Protein AF-A0A4Q5R1Z7-F1 (afdb_monomer_lite)

Secondary structure (DSSP, 8-state):
---EEEE--TT---TTTTHHHHHH-HHHHHHHHHHHHHHTS-HHHHHHH--HHHHHSHHHHHHHHHHHHHHHHHTSTT---SEEEESTTHHHHHHHHTTSS-HHHHHHHHTSPPP-EEEEEE-GGGGS--S-SEEEEE-TTT--EEEEETT-HHHHHHHHHHHHHHHHHHHHHHHHTT-EEEEEETTS-HHHHHHHHHHHHT-

Radius of gyration: 26.29 Å; chains: 1; bounding box: 63×32×74 Å

pLDDT: mean 92.2, std 6.27, range [47.16, 98.38]

Foldseek 3Di:
DADEAEAEAFPPADEQQCVCLCVPDPVLVVLQVVLCVLLVHNLVCCRGPNDPVSCPPQLNRQLSSLSSLLSVQVPPPPDDHPYYYYDDSRNLSRCCSNPVDPPSVSSNVSNDDDADEAEAEDEPCQLFQDQPAWDWDADPPPRDIDIDGSNDPVSGVVSNVVSVVVVVVVQVVQVVVVHGYHYDYPPDDVVVSVVVVVVVVVD

Sequence (203 aa):
MKHAFIFPGQGSQFPGMGKEHYENSAFAKKLFEQANEVLGFRISEVMFNGTEEDLKQTNVTQPAVFLHSVVAYKTIEGAKPDMTAGHSLGEFSALVANGALRFEDALKVAGKKHDIVGIKVYDKMEMRLPDIGLVQVQDAETGETAFVDTSDNVVRQQYQSAFFQHTEYCKTVFLKSGSDLLHIATDEDYVKVLKKFFIGRNK

Structure (mmCIF, N/CA/C/O backbone):
data_AF-A0A4Q5R1Z7-F1
#
_entry.id   AF-A0A4Q5R1Z7-F1
#
loop_
_atom_site.group_PDB
_atom_site.id
_atom_site.type_symbol
_atom_site.label_atom_id
_atom_site.label_alt_id
_atom_site.label_comp_id
_atom_site.label_asym_id
_atom_site.label_entity_id
_atom_site.label_seq_id
_atom_site.pdbx_PDB_ins_code
_atom_site.Cartn_x
_atom_site.Cartn_y
_atom_site.Cartn_z
_atom_site.occupancy
_atom_site.B_iso_or_equiv
_atom_site.auth_seq_id
_atom_site.auth_comp_id
_atom_site.auth_asym_id
_atom_site.auth_atom_id
_atom_site.pdbx_PDB_model_num
ATOM 1 N N . MET A 1 1 ? -33.849 1.836 11.923 1.00 79.19 1 MET A N 1
ATOM 2 C CA . MET A 1 1 ? -33.186 2.912 11.152 1.00 79.19 1 MET A CA 1
ATOM 3 C C . MET A 1 1 ? -32.027 2.282 10.398 1.00 79.19 1 MET A C 1
ATOM 5 O O . MET A 1 1 ? -31.494 1.314 10.924 1.00 79.19 1 MET A O 1
ATOM 9 N N . LYS A 1 2 ? -31.695 2.753 9.189 1.00 88.56 2 LYS A N 1
ATOM 10 C CA . LYS A 1 2 ? -30.503 2.276 8.471 1.00 88.56 2 LYS A CA 1
ATOM 11 C C . LYS A 1 2 ? -29.308 3.172 8.790 1.00 88.56 2 LYS A C 1
ATOM 13 O O . LYS A 1 2 ? -29.480 4.389 8.821 1.00 88.56 2 LYS A O 1
ATOM 18 N N . HIS A 1 3 ? -28.134 2.590 9.008 1.00 92.50 3 HIS A N 1
ATOM 19 C CA . HIS A 1 3 ? -26.913 3.299 9.394 1.00 92.50 3 HIS A CA 1
ATOM 20 C C . HIS A 1 3 ? -25.826 3.152 8.324 1.00 92.50 3 HIS A C 1
ATOM 22 O O . HIS A 1 3 ? -25.467 2.041 7.931 1.00 92.50 3 HIS A O 1
ATOM 28 N N . ALA A 1 4 ? -25.283 4.287 7.879 1.00 95.56 4 ALA A N 1
ATOM 29 C CA . ALA A 1 4 ? -24.138 4.345 6.978 1.00 95.56 4 ALA A CA 1
ATOM 30 C C . ALA A 1 4 ? -22.902 4.851 7.733 1.00 95.56 4 ALA A C 1
ATOM 32 O O . ALA A 1 4 ? -22.980 5.858 8.436 1.00 95.56 4 ALA A O 1
ATOM 33 N N . PHE A 1 5 ? -21.770 4.166 7.569 1.00 96.94 5 PHE A N 1
ATOM 34 C CA . PHE A 1 5 ? -20.492 4.540 8.178 1.00 96.94 5 PHE A CA 1
ATOM 35 C C . PHE A 1 5 ? -19.509 4.973 7.094 1.00 96.94 5 PHE A C 1
ATOM 37 O O . PHE A 1 5 ? -19.296 4.250 6.117 1.00 96.94 5 PHE A O 1
ATOM 44 N N . ILE A 1 6 ? -18.922 6.156 7.264 1.00 96.94 6 ILE A N 1
ATOM 45 C CA . ILE A 1 6 ? -17.984 6.745 6.307 1.00 96.94 6 ILE A CA 1
ATOM 46 C C . ILE A 1 6 ? -16.633 6.907 6.990 1.00 96.94 6 ILE A C 1
ATOM 48 O O . ILE A 1 6 ? -16.547 7.490 8.070 1.00 96.94 6 ILE A O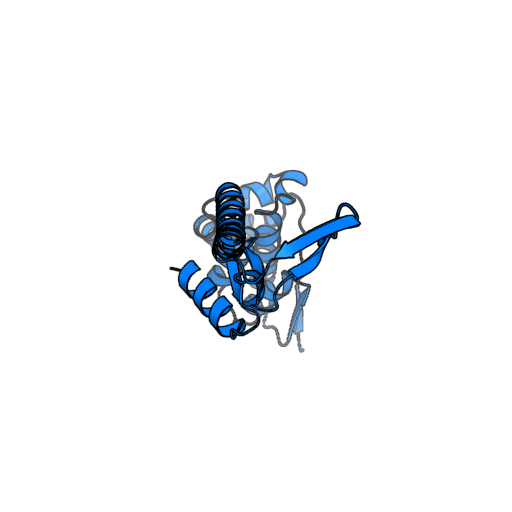 1
ATOM 52 N N . PHE A 1 7 ? -15.588 6.390 6.354 1.00 97.75 7 PHE A N 1
ATOM 53 C CA . PHE A 1 7 ? -14.244 6.354 6.913 1.00 97.75 7 PHE A CA 1
ATOM 54 C C . PHE A 1 7 ? -13.308 7.335 6.194 1.00 97.75 7 PHE A C 1
ATOM 56 O O . PHE A 1 7 ? -13.275 7.357 4.955 1.00 97.75 7 PHE A O 1
ATOM 63 N N . PRO A 1 8 ? -12.536 8.142 6.943 1.00 96.06 8 PRO A N 1
ATOM 64 C CA . PRO A 1 8 ? -11.605 9.094 6.357 1.00 96.06 8 PRO A CA 1
ATOM 65 C C . PRO A 1 8 ? -10.380 8.398 5.750 1.00 96.06 8 PRO A C 1
ATOM 67 O O . PRO A 1 8 ? -10.040 7.267 6.100 1.00 96.06 8 PRO A O 1
ATOM 70 N N . GLY A 1 9 ? -9.715 9.104 4.836 1.00 92.25 9 GLY A N 1
ATOM 71 C CA . GLY A 1 9 ? -8.437 8.692 4.260 1.00 92.25 9 GLY A CA 1
ATOM 72 C C . GLY A 1 9 ? -7.235 9.334 4.956 1.00 92.25 9 GLY A C 1
ATOM 73 O O . GLY A 1 9 ? -7.345 9.933 6.025 1.00 92.25 9 GLY A O 1
ATOM 74 N N . GLN A 1 10 ? -6.070 9.229 4.314 1.00 89.25 10 GLN A N 1
ATOM 75 C CA . GLN A 1 10 ? -4.850 9.916 4.744 1.00 89.25 10 GLN A CA 1
ATOM 76 C C . GLN A 1 10 ? -5.069 11.438 4.858 1.00 89.25 10 GLN A C 1
ATOM 78 O O . GLN A 1 10 ? -5.768 12.030 4.039 1.00 89.25 10 GLN A O 1
ATOM 83 N N . GLY A 1 11 ? -4.446 12.067 5.859 1.00 89.56 11 GLY A N 1
ATOM 84 C CA . GLY A 1 11 ? -4.616 13.487 6.187 1.00 89.56 11 GLY A CA 1
ATOM 85 C C . GLY A 1 11 ? -5.469 13.729 7.435 1.00 89.56 11 GLY A C 1
ATOM 86 O O . GLY A 1 11 ? -5.529 14.854 7.916 1.00 89.56 11 GLY A O 1
ATOM 87 N N . SER A 1 12 ? -6.104 12.687 7.978 1.00 91.50 12 SER A N 1
ATOM 88 C CA . SER A 1 12 ? -6.918 12.757 9.201 1.00 91.50 12 SER A CA 1
ATOM 89 C C . SER A 1 12 ? -6.190 12.289 10.469 1.00 91.50 12 SER A C 1
ATOM 91 O O . SER A 1 12 ? -6.827 12.091 11.500 1.00 91.50 12 SER A O 1
ATOM 93 N N . GLN A 1 13 ? -4.875 12.075 10.404 1.00 94.12 13 GLN A N 1
ATOM 94 C CA . GLN A 1 13 ? -4.041 11.770 11.566 1.00 94.12 13 GLN A CA 1
ATOM 95 C C . GLN A 1 13 ? -3.813 13.012 12.436 1.00 94.12 13 GLN A C 1
ATOM 97 O O . GLN A 1 13 ? -3.661 14.116 11.917 1.00 94.12 13 GLN A O 1
ATOM 102 N N . PHE A 1 14 ? -3.745 12.821 13.752 1.00 95.56 14 PHE A N 1
ATOM 103 C CA . PHE A 1 14 ? -3.465 13.884 14.717 1.00 95.56 14 PHE A CA 1
ATOM 104 C C . PHE A 1 14 ? -2.750 13.316 15.957 1.00 95.56 14 PHE A C 1
ATOM 106 O O . PHE A 1 14 ? -2.997 12.160 16.315 1.00 95.56 14 PHE A O 1
ATOM 113 N N . PRO A 1 15 ? -1.872 14.088 16.627 1.00 96.94 15 PRO A N 1
ATOM 114 C CA . PRO A 1 15 ? -1.216 13.650 17.860 1.00 96.94 15 PRO A CA 1
ATOM 115 C C . PRO A 1 15 ? -2.219 13.270 18.955 1.00 96.94 15 PRO A C 1
ATOM 117 O O . PRO A 1 15 ? -3.201 13.975 19.180 1.00 96.94 15 PRO A O 1
ATOM 120 N N . GLY A 1 16 ? -1.972 12.158 19.647 1.00 96.50 16 GLY A N 1
ATOM 121 C CA . GLY A 1 16 ? -2.856 11.640 20.697 1.00 96.50 16 GLY A CA 1
ATOM 122 C C . GLY A 1 16 ? -4.019 10.781 20.187 1.00 96.50 16 GLY A C 1
ATOM 123 O O . GLY A 1 16 ? -4.816 10.297 20.995 1.00 96.50 16 GLY A O 1
ATOM 124 N N . MET A 1 17 ? -4.131 10.558 18.871 1.00 97.06 17 MET A N 1
ATOM 125 C CA . MET A 1 17 ? -5.208 9.755 18.287 1.00 97.06 17 MET A CA 1
ATOM 126 C C . MET A 1 17 ? -5.257 8.339 18.877 1.00 97.06 17 MET A C 1
ATOM 128 O O . MET A 1 17 ? -4.246 7.653 19.009 1.00 97.06 17 MET A O 1
ATOM 132 N N . GLY A 1 18 ? -6.455 7.874 19.234 1.00 95.75 18 GLY A N 1
ATOM 133 C CA . GLY A 1 18 ? -6.666 6.523 19.757 1.00 95.75 18 GLY A CA 1
ATOM 134 C C . GLY A 1 18 ? -6.279 6.287 21.218 1.00 95.75 18 GLY A C 1
ATOM 135 O O . GLY A 1 18 ? -6.617 5.224 21.740 1.00 95.75 18 GLY A O 1
ATOM 136 N N . LYS A 1 19 ? -5.639 7.251 21.894 1.00 96.81 19 LYS A N 1
ATOM 137 C CA . LYS A 1 19 ? -5.211 7.106 23.295 1.00 96.81 19 LYS A CA 1
ATOM 138 C C . LYS A 1 19 ? -6.391 6.859 24.233 1.00 96.81 19 LYS A C 1
ATOM 140 O O . LYS A 1 19 ? -6.390 5.892 24.987 1.00 96.81 19 LYS A O 1
ATOM 145 N N . GLU A 1 20 ? -7.436 7.672 24.114 1.00 95.75 20 GLU A N 1
ATOM 146 C CA . GLU A 1 20 ? -8.644 7.537 24.933 1.00 95.75 20 GLU A CA 1
ATOM 147 C C . GLU A 1 20 ? -9.333 6.179 24.718 1.00 95.75 20 GLU A C 1
ATOM 149 O O . GLU A 1 20 ? -9.733 5.517 25.675 1.00 95.75 20 GLU A O 1
ATOM 154 N N . HIS A 1 21 ? -9.407 5.708 23.467 1.00 95.94 21 HIS A N 1
ATOM 155 C CA . HIS A 1 21 ? -9.937 4.376 23.169 1.00 95.94 21 HIS A CA 1
ATOM 156 C C . HIS A 1 21 ? -9.102 3.274 23.830 1.00 95.94 21 HIS A C 1
ATOM 158 O O . HIS A 1 21 ? -9.666 2.346 24.409 1.00 95.94 21 HIS A O 1
ATOM 164 N N . TYR A 1 22 ? -7.772 3.372 23.755 1.00 96.81 22 TYR A N 1
ATOM 165 C CA . TYR A 1 22 ? -6.850 2.403 24.348 1.00 96.81 22 TYR A CA 1
ATOM 166 C C . TYR A 1 22 ? -6.985 2.322 25.874 1.00 96.81 22 TYR A C 1
ATOM 168 O O . TYR A 1 22 ? -6.971 1.226 26.436 1.00 96.81 22 TYR A O 1
ATOM 176 N N . GLU A 1 23 ? -7.126 3.467 26.542 1.00 95.94 23 GLU A N 1
ATOM 177 C CA . GLU A 1 23 ? -7.219 3.556 28.003 1.00 95.94 23 GLU A CA 1
ATOM 178 C C . GLU A 1 23 ? -8.583 3.081 28.526 1.00 95.94 23 GLU A C 1
ATOM 180 O O . GLU A 1 23 ? -8.643 2.396 29.548 1.00 95.94 23 GLU A O 1
ATOM 185 N N . ASN A 1 24 ? -9.667 3.370 27.799 1.00 94.81 24 ASN A N 1
ATOM 186 C CA . ASN A 1 24 ? -11.034 3.147 28.278 1.00 94.81 24 ASN A CA 1
ATOM 187 C C . ASN A 1 24 ? -11.684 1.841 27.792 1.00 94.81 24 ASN A C 1
ATOM 189 O O . ASN A 1 24 ? -12.752 1.471 28.279 1.00 94.81 24 ASN A O 1
ATOM 193 N N . SER A 1 25 ? -11.079 1.118 26.843 1.00 95.56 25 SER A N 1
ATOM 194 C CA . SER A 1 25 ? -11.649 -0.118 26.297 1.00 95.56 25 SER A CA 1
ATOM 195 C C . SER A 1 25 ? -10.623 -1.244 26.218 1.00 95.56 25 SER A C 1
ATOM 197 O O . SER A 1 25 ? -9.691 -1.217 25.415 1.00 95.56 25 SER A O 1
ATOM 199 N N . ALA A 1 26 ? -10.852 -2.313 26.989 1.00 95.88 26 ALA A N 1
ATOM 200 C CA . ALA A 1 26 ? -10.041 -3.533 26.923 1.00 95.88 26 ALA A CA 1
ATOM 201 C C . ALA A 1 26 ? -10.038 -4.156 25.514 1.00 95.88 26 ALA A C 1
ATOM 203 O O . ALA A 1 26 ? -9.042 -4.736 25.079 1.00 95.88 26 ALA A O 1
ATOM 204 N N . PHE A 1 27 ? -11.146 -4.006 24.783 1.00 95.12 27 PHE A N 1
ATOM 205 C CA . PHE A 1 27 ? -11.254 -4.449 23.399 1.00 95.12 27 PHE A CA 1
ATOM 206 C C . PHE A 1 27 ? -10.379 -3.608 22.459 1.00 95.12 27 PHE A C 1
ATOM 208 O O . PHE A 1 27 ? -9.619 -4.169 21.668 1.00 95.12 27 PHE A O 1
ATOM 215 N N . ALA A 1 28 ? -10.432 -2.277 22.572 1.00 96.94 28 ALA A N 1
ATOM 216 C CA . ALA A 1 28 ? -9.572 -1.392 21.790 1.00 96.94 28 ALA A CA 1
ATOM 217 C C . ALA A 1 28 ? -8.092 -1.644 22.095 1.00 96.94 28 ALA A C 1
ATOM 219 O O . ALA A 1 28 ? -7.295 -1.800 21.171 1.00 96.94 28 ALA A O 1
ATOM 220 N N . LYS A 1 29 ? -7.736 -1.784 23.378 1.00 97.75 29 LYS A N 1
ATOM 221 C CA . LYS A 1 29 ? -6.384 -2.136 23.822 1.00 97.75 29 LYS A CA 1
ATOM 222 C C . LYS A 1 29 ? -5.85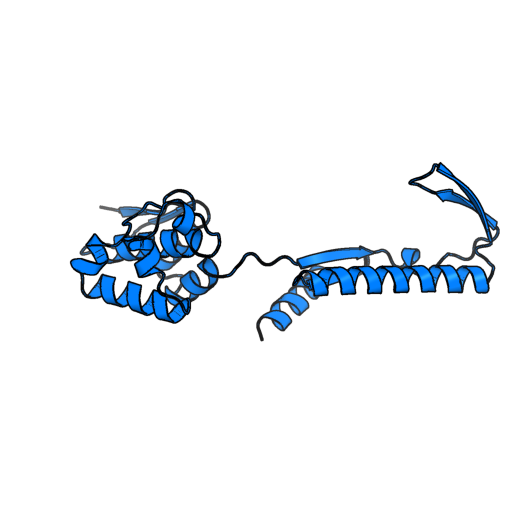9 -3.388 23.120 1.00 97.75 29 LYS A C 1
ATOM 224 O O . LYS A 1 29 ? -4.745 -3.378 22.607 1.00 97.75 29 LYS A O 1
ATOM 229 N N . LYS A 1 30 ? -6.679 -4.440 23.021 1.00 97.69 30 LYS A N 1
ATOM 230 C CA . LYS A 1 30 ? -6.313 -5.669 22.304 1.00 97.69 30 LYS A CA 1
ATOM 231 C C . LYS A 1 30 ? -6.027 -5.421 20.818 1.00 97.69 30 LYS A C 1
ATOM 233 O O . LYS A 1 30 ? -5.062 -5.974 20.304 1.00 97.69 30 LYS A O 1
ATOM 238 N N . LEU A 1 31 ? -6.828 -4.598 20.138 1.00 97.50 31 LEU A N 1
ATOM 239 C CA . LEU A 1 31 ? -6.598 -4.261 18.726 1.00 97.50 31 LEU A CA 1
ATOM 240 C C . LEU A 1 31 ? -5.308 -3.463 18.516 1.00 97.50 31 LEU A C 1
ATOM 242 O O . LEU A 1 31 ? -4.598 -3.713 17.546 1.00 97.50 31 LEU A O 1
ATOM 246 N N . PHE A 1 32 ? -4.988 -2.534 19.417 1.00 98.38 32 PHE A N 1
ATOM 247 C CA . PHE A 1 32 ? -3.728 -1.792 19.364 1.00 98.38 32 PHE A CA 1
ATOM 248 C C . PHE A 1 32 ? -2.513 -2.694 19.590 1.00 98.38 32 PHE A C 1
ATOM 250 O O . PHE A 1 32 ? -1.546 -2.591 18.841 1.00 98.38 32 PHE A O 1
ATOM 257 N N . GLU A 1 33 ? -2.556 -3.609 20.563 1.00 98.19 33 GLU A N 1
ATOM 258 C CA . GLU A 1 33 ? -1.439 -4.544 20.766 1.00 98.19 33 GLU A CA 1
ATOM 259 C C . GLU A 1 33 ? -1.294 -5.527 19.599 1.00 98.19 33 GLU A C 1
ATOM 261 O O . GLU A 1 33 ? -0.187 -5.735 19.111 1.00 98.19 33 GLU A O 1
ATOM 266 N N . GLN A 1 34 ? -2.404 -6.035 19.058 1.00 97.75 34 GLN A N 1
ATOM 267 C CA . GLN A 1 34 ? -2.385 -6.828 17.827 1.00 97.75 34 GLN A CA 1
ATOM 268 C C . GLN A 1 34 ? -1.786 -6.034 16.656 1.00 97.75 34 GLN A C 1
ATOM 270 O O . GLN A 1 34 ? -1.043 -6.582 15.846 1.00 97.75 34 GLN A O 1
ATOM 275 N N . ALA A 1 35 ? -2.075 -4.733 16.561 1.00 97.88 35 ALA A N 1
ATOM 276 C CA . ALA A 1 35 ? -1.489 -3.886 15.534 1.00 97.88 35 ALA A CA 1
ATOM 277 C C . ALA A 1 35 ? 0.023 -3.702 15.715 1.00 97.88 35 ALA A C 1
ATOM 279 O O . ALA A 1 35 ? 0.761 -3.764 14.731 1.00 97.88 35 ALA A O 1
ATOM 280 N N . ASN A 1 36 ? 0.484 -3.533 16.958 1.00 97.69 36 ASN A N 1
ATOM 281 C CA . ASN A 1 36 ? 1.907 -3.463 17.287 1.00 97.69 36 ASN A CA 1
ATOM 282 C C . ASN A 1 36 ? 2.644 -4.743 16.852 1.00 97.69 36 ASN A C 1
ATOM 284 O O . ASN A 1 36 ? 3.715 -4.668 16.251 1.00 97.69 36 ASN A O 1
ATOM 288 N N . GLU A 1 37 ? 2.053 -5.914 17.107 1.00 97.06 37 GLU A N 1
ATOM 289 C CA . GLU A 1 37 ? 2.600 -7.211 16.691 1.00 97.06 37 GLU A CA 1
ATOM 290 C C . GLU A 1 37 ? 2.651 -7.353 15.164 1.00 97.06 37 GLU A C 1
ATOM 292 O O . GLU A 1 37 ? 3.685 -7.719 14.609 1.00 97.06 37 GLU A O 1
ATOM 297 N N . VAL A 1 38 ? 1.556 -7.024 14.470 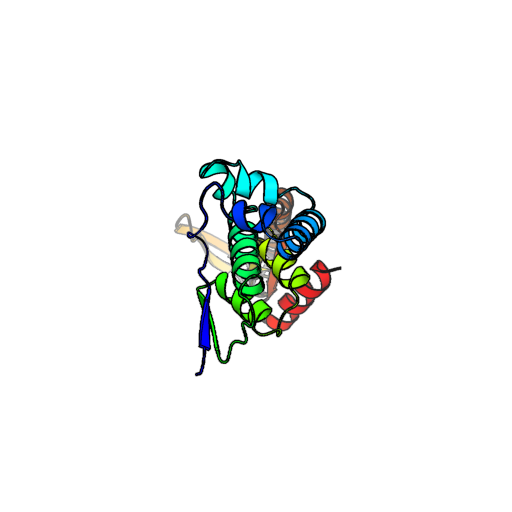1.00 95.44 38 VAL A N 1
ATOM 298 C CA . VAL A 1 38 ? 1.454 -7.150 13.006 1.00 95.44 38 VAL A CA 1
ATOM 299 C C . VAL A 1 38 ? 2.435 -6.233 12.275 1.00 95.44 38 VAL A C 1
ATOM 301 O O . VAL A 1 38 ? 2.992 -6.630 11.251 1.00 95.44 38 VAL A O 1
ATOM 304 N N . LEU A 1 39 ? 2.636 -5.013 12.774 1.00 94.19 39 LEU A N 1
ATOM 305 C CA . LEU A 1 39 ? 3.524 -4.027 12.154 1.00 94.19 39 LEU A CA 1
ATOM 306 C C . LEU A 1 39 ? 4.993 -4.201 12.565 1.00 94.19 39 LEU A C 1
ATOM 308 O O . LEU A 1 39 ? 5.876 -3.664 11.898 1.00 94.19 39 LEU A O 1
ATOM 312 N N . GLY A 1 40 ? 5.269 -4.940 13.643 1.00 94.56 40 GLY A N 1
ATOM 313 C CA . GLY A 1 40 ? 6.622 -5.163 14.158 1.00 94.56 40 GLY A CA 1
ATOM 314 C C . GLY A 1 40 ? 7.229 -3.961 14.890 1.00 94.56 40 GLY A C 1
ATOM 315 O O . GLY A 1 40 ? 8.422 -3.962 15.187 1.00 94.56 40 GLY A O 1
ATOM 316 N N . PHE A 1 41 ? 6.435 -2.931 15.188 1.00 94.94 41 PHE A N 1
ATOM 317 C CA . PHE A 1 41 ? 6.827 -1.784 16.007 1.00 94.94 41 PHE A CA 1
ATOM 318 C C . PHE A 1 41 ? 5.614 -1.227 16.754 1.00 94.94 41 PHE A C 1
ATOM 320 O O . PHE A 1 41 ? 4.468 -1.480 16.382 1.00 94.94 41 PHE A O 1
ATOM 327 N N . ARG A 1 42 ? 5.854 -0.443 17.812 1.00 96.75 42 ARG A N 1
ATOM 328 C CA . ARG A 1 42 ? 4.771 0.125 18.624 1.00 96.75 42 ARG A CA 1
ATOM 329 C C . ARG A 1 42 ? 4.129 1.342 17.953 1.00 96.75 42 ARG A C 1
ATOM 331 O O . ARG A 1 42 ? 4.405 2.479 18.332 1.00 96.75 42 ARG A O 1
ATOM 338 N N . ILE A 1 43 ? 3.252 1.104 16.977 1.00 96.88 43 ILE A N 1
ATOM 339 C CA . ILE A 1 43 ? 2.460 2.162 16.331 1.00 96.88 43 ILE A CA 1
ATOM 340 C C . ILE A 1 43 ? 1.642 2.953 17.360 1.00 96.88 43 ILE A C 1
ATOM 342 O O . ILE A 1 43 ? 1.498 4.165 17.223 1.00 96.88 43 ILE A O 1
ATOM 346 N N . SER A 1 44 ? 1.183 2.297 18.432 1.00 97.38 44 SER A N 1
ATOM 347 C CA . SER A 1 44 ? 0.436 2.944 19.513 1.00 97.38 44 SER A CA 1
ATOM 348 C C . SER A 1 44 ? 1.235 4.050 20.210 1.00 97.38 44 SER A C 1
ATOM 350 O O . SER A 1 44 ? 0.682 5.107 20.481 1.00 97.38 44 SER A O 1
ATOM 352 N N . GLU A 1 45 ? 2.541 3.865 20.448 1.00 97.06 45 GLU A N 1
ATOM 353 C CA . GLU A 1 45 ? 3.372 4.910 21.076 1.00 97.06 45 GLU A CA 1
ATOM 354 C C . GLU A 1 45 ? 3.459 6.157 20.196 1.00 97.06 45 GLU A C 1
ATOM 356 O O . GLU A 1 45 ? 3.330 7.277 20.690 1.00 97.06 45 GLU A O 1
ATOM 361 N N . VAL A 1 46 ? 3.621 5.961 18.884 1.00 97.19 46 VAL A N 1
ATOM 362 C CA . VAL A 1 46 ? 3.686 7.061 17.914 1.00 97.19 46 VAL A CA 1
ATOM 363 C C . VAL A 1 46 ? 2.340 7.779 17.822 1.00 97.19 46 VAL A C 1
ATOM 365 O O . VAL A 1 46 ? 2.294 9.003 17.814 1.00 97.19 46 VAL A O 1
ATOM 368 N N . MET A 1 47 ? 1.232 7.036 17.819 1.00 97.88 47 MET A N 1
ATOM 369 C CA . MET A 1 47 ? -0.114 7.614 17.813 1.00 97.88 47 MET A CA 1
ATOM 370 C C . MET A 1 47 ? -0.415 8.427 19.076 1.00 97.88 47 MET A C 1
ATOM 372 O O . MET A 1 47 ? -1.033 9.486 18.984 1.00 97.88 47 MET A O 1
ATOM 376 N N . PHE A 1 48 ? 0.014 7.956 20.249 1.00 97.75 48 PHE A N 1
ATOM 377 C CA . PHE A 1 48 ? -0.350 8.571 21.528 1.00 97.75 48 PHE A CA 1
ATOM 378 C C . PHE A 1 48 ? 0.558 9.736 21.913 1.00 97.75 48 PHE A C 1
ATOM 380 O O . PHE A 1 48 ? 0.075 10.717 22.475 1.00 97.75 48 PHE A O 1
ATOM 387 N N . ASN A 1 49 ? 1.856 9.609 21.638 1.00 96.88 49 ASN A N 1
ATOM 388 C CA . ASN A 1 49 ? 2.888 10.501 22.165 1.00 96.88 49 ASN A CA 1
ATOM 389 C C . ASN A 1 49 ? 3.752 11.143 21.065 1.00 96.88 49 ASN A C 1
ATOM 391 O O . ASN A 1 49 ? 4.566 12.011 21.373 1.00 96.88 49 ASN A O 1
ATOM 395 N N . GLY A 1 50 ? 3.611 10.709 19.809 1.00 94.75 50 GLY A N 1
ATOM 396 C CA . GLY A 1 50 ? 4.379 11.232 18.683 1.00 94.75 50 GLY A CA 1
ATOM 397 C C . GLY A 1 50 ? 3.955 12.638 18.267 1.00 94.75 50 GLY A C 1
ATOM 398 O O . GLY A 1 50 ? 2.850 13.107 18.548 1.00 94.75 50 GLY A O 1
ATOM 399 N N . THR A 1 51 ? 4.859 13.314 17.569 1.00 96.19 51 THR A N 1
ATOM 400 C CA . THR A 1 51 ? 4.613 14.625 16.968 1.00 96.19 51 THR A CA 1
ATOM 401 C C . THR A 1 51 ? 3.811 14.501 15.669 1.00 96.19 51 THR A C 1
ATOM 403 O O . THR A 1 51 ? 3.655 13.416 15.105 1.00 96.19 51 THR A O 1
ATOM 406 N N . GLU A 1 52 ? 3.327 15.628 15.137 1.00 94.06 52 GLU A N 1
ATOM 407 C CA . GLU A 1 52 ? 2.737 15.642 13.791 1.00 94.06 52 GLU A CA 1
ATOM 408 C C . GLU A 1 52 ? 3.703 15.121 12.721 1.00 94.06 52 GLU A C 1
ATOM 410 O O . GLU A 1 52 ? 3.261 14.506 11.753 1.00 94.06 52 GLU A O 1
ATOM 415 N N . GLU A 1 53 ? 5.005 15.361 12.883 1.00 93.75 53 GLU A N 1
ATOM 416 C CA . GLU A 1 53 ? 6.016 14.926 11.922 1.00 93.75 53 GLU A CA 1
ATOM 417 C C . GLU A 1 53 ? 6.223 13.410 11.973 1.00 93.75 53 GLU A C 1
ATOM 419 O O . GLU A 1 53 ? 6.273 12.756 10.931 1.00 93.75 53 GLU A O 1
ATOM 424 N N . ASP A 1 54 ? 6.218 12.821 13.172 1.00 94.12 54 ASP A N 1
ATOM 425 C CA . ASP A 1 54 ? 6.262 11.364 13.336 1.00 94.12 54 ASP A CA 1
ATOM 426 C C . ASP A 1 54 ? 5.060 10.693 12.658 1.00 94.12 54 ASP A C 1
ATOM 428 O O . ASP A 1 54 ? 5.199 9.675 11.979 1.00 94.12 54 ASP A O 1
ATOM 432 N N . LEU A 1 55 ? 3.878 11.306 12.772 1.00 93.81 55 LEU A N 1
ATOM 433 C CA . LEU A 1 55 ? 2.648 10.833 12.138 1.00 93.81 55 LEU A CA 1
ATOM 434 C C . LEU A 1 55 ? 2.598 11.058 10.622 1.00 93.81 55 LEU A C 1
ATOM 436 O O . LEU A 1 55 ? 1.785 10.413 9.955 1.00 93.81 55 LEU A O 1
ATOM 440 N N . LYS A 1 56 ? 3.433 11.941 10.060 1.00 91.62 56 LYS A N 1
ATOM 441 C CA . LYS A 1 56 ? 3.577 12.160 8.607 1.00 91.62 56 LYS A CA 1
ATOM 442 C C . LYS A 1 56 ? 4.548 11.182 7.949 1.00 91.62 56 LYS A C 1
ATOM 444 O O . LYS A 1 56 ? 4.581 11.103 6.719 1.00 91.62 56 LYS A O 1
ATOM 449 N N . GLN A 1 57 ? 5.310 10.417 8.732 1.00 87.81 57 GLN A N 1
ATOM 450 C CA . GLN A 1 57 ? 6.150 9.367 8.176 1.00 87.81 57 GLN A CA 1
ATOM 451 C C . GLN A 1 57 ? 5.284 8.351 7.433 1.00 87.81 57 GLN A C 1
ATOM 453 O O . GLN A 1 57 ? 4.289 7.841 7.946 1.00 87.81 57 GLN A O 1
ATOM 458 N N . THR A 1 58 ? 5.679 8.031 6.205 1.00 76.00 58 THR A N 1
ATOM 459 C CA . THR A 1 58 ? 4.867 7.237 5.278 1.00 76.00 58 THR A CA 1
ATOM 460 C C . THR A 1 58 ? 4.470 5.861 5.826 1.00 76.00 58 THR A C 1
ATOM 462 O O . THR A 1 58 ? 3.365 5.392 5.573 1.00 76.00 58 THR A O 1
ATOM 465 N N . ASN A 1 59 ? 5.351 5.226 6.602 1.00 84.62 59 ASN A N 1
ATOM 466 C CA . ASN A 1 59 ? 5.125 3.940 7.271 1.00 84.62 59 ASN A CA 1
ATOM 467 C C . ASN A 1 59 ? 4.241 4.033 8.530 1.00 84.62 59 ASN A C 1
ATOM 469 O O . ASN A 1 59 ? 3.918 2.999 9.106 1.00 84.62 59 ASN A O 1
ATOM 473 N N . VAL A 1 60 ? 3.885 5.240 8.975 1.00 93.19 60 VAL A N 1
ATOM 474 C CA . VAL A 1 60 ? 3.070 5.504 10.171 1.00 93.1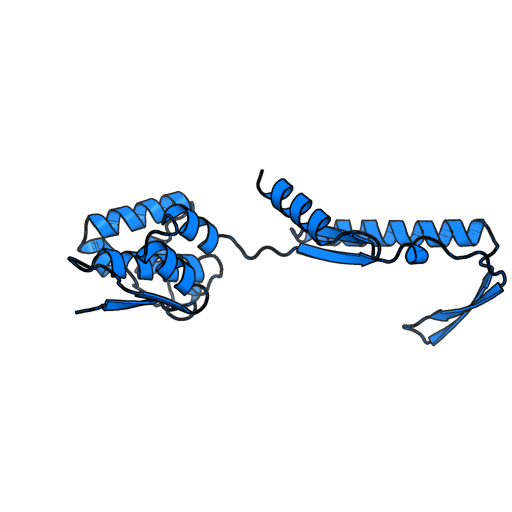9 60 VAL A CA 1
ATOM 475 C C . VAL A 1 60 ? 1.700 6.041 9.779 1.00 93.19 60 VAL A C 1
ATOM 477 O O . VAL A 1 60 ? 0.692 5.563 10.292 1.00 93.19 60 VAL A O 1
ATOM 480 N N . THR A 1 61 ? 1.641 6.993 8.845 1.00 93.19 61 THR A N 1
ATOM 481 C CA . THR A 1 61 ? 0.408 7.722 8.519 1.00 93.19 61 THR A CA 1
ATOM 482 C C . THR A 1 61 ? -0.746 6.792 8.154 1.00 93.19 61 THR A C 1
ATOM 484 O O . THR A 1 61 ? -1.829 6.880 8.730 1.00 93.19 61 THR A O 1
ATOM 487 N N . GLN A 1 62 ? -0.518 5.884 7.204 1.00 93.69 62 GLN A N 1
ATOM 488 C CA . GLN A 1 62 ? -1.556 4.982 6.716 1.00 93.69 62 GLN A CA 1
ATOM 489 C C . GLN A 1 62 ? -2.016 3.970 7.780 1.00 93.69 62 GLN A C 1
ATOM 491 O O . GLN A 1 62 ? -3.220 3.914 8.055 1.00 93.69 62 GLN A O 1
ATOM 496 N N . PRO A 1 63 ? -1.123 3.208 8.447 1.00 95.75 63 PRO A N 1
ATOM 497 C CA . PRO A 1 63 ? -1.573 2.278 9.475 1.00 95.75 63 PRO A CA 1
ATOM 498 C C . PRO A 1 63 ? -2.227 2.989 10.668 1.00 95.75 63 PRO A C 1
ATOM 500 O O . PRO A 1 63 ? -3.197 2.457 11.201 1.00 95.75 63 PRO A O 1
ATOM 503 N N . ALA A 1 64 ? -1.783 4.193 11.053 1.00 97.06 64 ALA A N 1
ATOM 504 C CA . ALA A 1 64 ? -2.382 4.952 12.155 1.00 97.06 64 ALA A CA 1
ATOM 505 C C . ALA A 1 64 ? -3.831 5.376 11.864 1.00 97.06 64 ALA A C 1
ATOM 507 O O . ALA A 1 64 ? -4.724 5.150 12.686 1.00 97.06 64 ALA A O 1
ATOM 508 N N . VAL A 1 65 ? -4.090 5.951 10.681 1.00 96.19 65 VAL A N 1
ATOM 509 C CA . VAL A 1 65 ? -5.443 6.370 10.268 1.00 96.19 65 VAL A CA 1
ATOM 510 C C . VAL A 1 65 ? -6.380 5.170 10.157 1.00 96.19 65 VAL A C 1
ATOM 512 O O . VAL A 1 65 ? -7.508 5.221 10.659 1.00 96.19 65 VAL A O 1
ATOM 515 N N . PHE A 1 66 ? -5.917 4.082 9.536 1.00 97.25 66 PHE A N 1
ATOM 516 C CA . PHE A 1 66 ? -6.684 2.843 9.419 1.00 97.25 66 PHE A CA 1
ATOM 517 C C . PHE A 1 66 ? -7.009 2.250 10.799 1.00 97.25 66 PHE A C 1
ATOM 519 O O . PHE A 1 66 ? -8.174 1.982 11.099 1.00 97.25 66 PHE A O 1
ATOM 526 N N . LEU A 1 67 ? -6.000 2.097 11.663 1.00 97.94 67 LEU A N 1
ATOM 527 C CA . LEU A 1 67 ? -6.154 1.509 12.993 1.00 97.94 67 LEU A CA 1
ATOM 528 C C . LEU A 1 67 ? -7.160 2.290 13.832 1.00 97.94 67 LEU A C 1
ATOM 530 O O . LEU A 1 67 ? -8.098 1.708 14.374 1.00 97.94 67 LEU A O 1
ATOM 534 N N . HIS A 1 68 ? -7.003 3.611 13.888 1.00 97.81 68 HIS A N 1
ATOM 535 C CA . HIS A 1 68 ? -7.908 4.475 14.633 1.00 97.81 68 HIS A CA 1
ATOM 536 C C . HIS A 1 68 ? -9.341 4.399 14.113 1.00 97.81 68 HIS A C 1
ATOM 538 O O . HIS A 1 68 ? -10.267 4.246 14.903 1.00 97.81 68 HIS A O 1
ATOM 544 N N . SER A 1 69 ? -9.523 4.425 12.792 1.00 97.50 69 SER A N 1
ATOM 545 C CA . SER A 1 69 ? -10.837 4.311 12.154 1.00 97.50 69 SER A CA 1
ATOM 546 C C . SER A 1 69 ? -11.549 3.004 12.515 1.00 97.50 69 SER A C 1
ATOM 548 O O . SER A 1 69 ? -12.733 3.008 12.858 1.00 97.50 69 SER A O 1
ATOM 550 N N . VAL A 1 70 ? -10.830 1.877 12.472 1.00 97.62 70 VAL A N 1
ATOM 551 C CA . VAL A 1 70 ? -11.389 0.562 12.814 1.00 97.62 70 VAL A CA 1
ATOM 552 C C . VAL A 1 70 ? -11.679 0.450 14.307 1.00 97.62 70 VAL A C 1
ATOM 554 O O . VAL A 1 70 ? -12.733 -0.073 14.674 1.00 97.62 70 VAL A O 1
ATOM 557 N N . VAL A 1 71 ? -10.777 0.932 15.166 1.00 97.62 71 VAL A N 1
ATOM 558 C CA . VAL A 1 71 ? -10.985 0.933 16.620 1.00 97.62 71 VAL A CA 1
ATOM 559 C C . VAL A 1 71 ? -12.207 1.769 16.973 1.00 97.62 71 VAL A C 1
ATOM 561 O O . VAL A 1 71 ? -13.110 1.242 17.619 1.00 97.62 71 VAL A O 1
ATOM 564 N N . ALA A 1 72 ? -12.277 3.011 16.487 1.00 96.12 72 ALA A N 1
ATOM 565 C CA . ALA A 1 72 ? -13.389 3.916 16.745 1.00 96.12 72 ALA A CA 1
ATOM 566 C C . ALA A 1 72 ? -14.723 3.260 16.371 1.00 96.12 72 ALA A C 1
ATOM 568 O O . ALA A 1 72 ? -15.621 3.180 17.205 1.00 96.12 72 ALA A O 1
ATOM 569 N N . TYR A 1 73 ? -14.819 2.680 15.169 1.00 96.25 73 TYR A N 1
ATOM 570 C CA . TYR A 1 73 ? -16.016 1.962 14.733 1.00 96.25 73 TYR A CA 1
ATOM 571 C C . TYR A 1 73 ? -16.351 0.750 15.611 1.00 96.25 73 TYR A C 1
ATOM 573 O O . TYR A 1 73 ? -17.495 0.598 16.033 1.00 96.25 73 TYR A O 1
ATOM 581 N N . LYS A 1 74 ? -15.376 -0.114 15.919 1.00 94.69 74 LYS A N 1
ATOM 582 C CA . LYS A 1 74 ? -15.638 -1.334 16.699 1.00 94.69 74 LYS A CA 1
ATOM 583 C C . LYS A 1 74 ? -15.937 -1.064 18.176 1.00 94.69 74 LYS A C 1
ATOM 585 O O . LYS A 1 74 ? -16.465 -1.950 18.841 1.00 94.69 74 LYS A O 1
ATOM 590 N N . THR A 1 75 ? -15.613 0.123 18.684 1.00 94.06 75 THR A N 1
ATOM 591 C CA . THR A 1 75 ? -15.996 0.554 20.037 1.00 94.06 75 THR A CA 1
ATOM 592 C C . THR A 1 75 ? -17.398 1.154 20.128 1.00 94.06 75 THR A C 1
ATOM 594 O O . THR A 1 75 ? -17.866 1.395 21.235 1.00 94.06 75 THR A O 1
ATOM 597 N N . ILE A 1 76 ? -18.094 1.370 19.006 1.00 93.25 76 ILE A N 1
ATOM 598 C CA . ILE A 1 76 ? -19.488 1.826 19.027 1.00 93.25 76 ILE A CA 1
ATOM 599 C C . ILE A 1 76 ? -20.384 0.648 19.425 1.00 93.25 76 ILE A C 1
ATOM 601 O O . ILE A 1 76 ? -20.489 -0.350 18.705 1.00 93.25 76 ILE A O 1
ATOM 605 N N . GLU A 1 77 ? -21.055 0.763 20.570 1.00 90.25 77 GLU A N 1
ATOM 606 C CA . GLU A 1 77 ? -21.956 -0.277 21.065 1.00 90.25 77 GLU A CA 1
ATOM 607 C C . GLU A 1 77 ? -23.111 -0.544 20.090 1.00 90.25 77 GLU A C 1
ATOM 609 O O . GLU A 1 77 ? -23.793 0.366 19.621 1.00 90.25 77 GLU A O 1
ATOM 614 N N . GLY A 1 78 ? -23.332 -1.822 19.771 1.00 88.94 78 GLY A N 1
ATOM 615 C CA . GLY A 1 78 ? -24.431 -2.247 18.901 1.00 88.94 78 GLY A CA 1
ATOM 616 C C . GLY A 1 78 ? -24.300 -1.833 17.431 1.00 88.94 78 GLY A C 1
ATOM 617 O O . GLY A 1 78 ? -25.249 -2.046 16.673 1.00 88.94 78 GLY A O 1
ATOM 618 N N . ALA A 1 79 ? -23.157 -1.283 17.006 1.00 91.06 79 ALA A N 1
ATOM 619 C CA . ALA A 1 79 ? -22.948 -0.861 15.626 1.00 91.06 79 ALA A CA 1
ATOM 620 C C . ALA A 1 79 ? -23.145 -2.021 14.639 1.00 91.06 79 ALA A C 1
ATOM 622 O O . ALA A 1 79 ? -22.459 -3.045 14.691 1.00 91.06 79 ALA A O 1
ATOM 623 N N . LYS A 1 80 ? -24.091 -1.837 13.714 1.00 92.00 80 LYS A N 1
ATOM 624 C CA . LYS A 1 80 ? -24.338 -2.718 12.571 1.00 92.00 80 LYS A CA 1
ATOM 625 C C . LYS A 1 80 ? -24.522 -1.851 11.322 1.00 92.00 80 LYS A C 1
ATOM 627 O O . LYS A 1 80 ? -25.514 -1.128 11.252 1.00 92.00 80 LYS A O 1
ATOM 632 N N . PRO A 1 81 ? -23.571 -1.863 10.376 1.00 94.06 81 PRO A N 1
ATOM 633 C CA . PRO A 1 81 ? -23.630 -1.024 9.195 1.00 94.06 81 PRO A CA 1
ATOM 634 C C . PRO A 1 81 ? -24.578 -1.651 8.174 1.00 94.06 81 PRO A C 1
ATOM 636 O O . PRO A 1 81 ? -24.416 -2.810 7.800 1.00 94.06 81 PRO A O 1
ATOM 639 N N . ASP A 1 82 ? -25.534 -0.870 7.677 1.00 96.56 82 ASP A N 1
ATOM 640 C CA . ASP A 1 82 ? -26.269 -1.212 6.456 1.00 96.56 82 ASP A CA 1
ATOM 641 C C . ASP A 1 82 ? -25.444 -0.856 5.215 1.00 96.56 82 ASP A C 1
ATOM 643 O O . ASP A 1 82 ? -25.596 -1.467 4.159 1.00 96.56 82 ASP A O 1
ATOM 647 N N . MET A 1 83 ? -24.585 0.163 5.338 1.00 96.88 83 MET A N 1
ATOM 648 C CA . MET A 1 83 ? -23.716 0.658 4.275 1.00 96.88 83 MET A CA 1
ATOM 649 C C . MET A 1 83 ? -22.383 1.139 4.857 1.00 96.88 83 MET A C 1
ATOM 651 O O . MET A 1 83 ? -22.328 1.714 5.946 1.00 96.88 83 MET A O 1
ATOM 655 N N . THR A 1 84 ? -21.305 0.946 4.102 1.00 97.56 84 THR A N 1
ATOM 656 C CA . THR A 1 84 ? -19.966 1.442 4.439 1.00 97.56 84 THR A CA 1
ATOM 657 C C . THR A 1 84 ? -19.341 2.103 3.222 1.00 97.56 84 THR A C 1
ATOM 659 O O . THR A 1 84 ? -19.436 1.557 2.125 1.00 97.56 84 THR A O 1
ATOM 662 N N . ALA A 1 85 ? -18.662 3.227 3.414 1.00 97.31 85 ALA A N 1
ATOM 663 C CA . ALA A 1 85 ? -17.865 3.877 2.381 1.00 97.31 85 ALA A CA 1
ATOM 664 C C . ALA A 1 85 ? -16.568 4.416 2.984 1.00 97.31 85 ALA A C 1
ATOM 666 O O . ALA A 1 85 ? -16.501 4.703 4.177 1.00 97.31 85 ALA A O 1
ATOM 667 N N . GLY A 1 86 ? -15.537 4.577 2.167 1.00 96.38 86 GLY A N 1
ATOM 668 C CA . GLY A 1 86 ? -14.273 5.132 2.622 1.00 96.38 86 GLY A CA 1
ATOM 669 C C . GLY A 1 86 ? -13.577 5.903 1.518 1.00 96.38 86 GLY A C 1
ATOM 670 O O . GLY A 1 86 ? -13.685 5.550 0.347 1.00 96.38 86 GLY A O 1
ATOM 671 N N . HIS A 1 87 ? -12.891 6.980 1.888 1.00 94.38 87 HIS A N 1
ATOM 672 C CA . HIS A 1 87 ? -12.123 7.775 0.937 1.00 94.38 87 HIS A CA 1
ATOM 673 C C . HIS A 1 87 ? -10.684 7.257 0.856 1.00 94.38 87 HIS A C 1
ATOM 675 O O . HIS A 1 87 ? -9.952 7.330 1.847 1.00 94.38 87 HIS A O 1
ATOM 681 N N . SER A 1 88 ? -10.252 6.783 -0.320 1.00 91.75 88 SER A N 1
ATOM 682 C CA . SER A 1 88 ? -8.897 6.250 -0.537 1.00 91.75 88 SER A CA 1
ATOM 683 C C . SER A 1 88 ? -8.568 5.169 0.511 1.00 91.75 88 SER A C 1
ATOM 685 O O . SER A 1 88 ? -9.297 4.190 0.616 1.00 91.75 88 SER A O 1
ATOM 687 N N . LEU A 1 89 ? -7.549 5.359 1.353 1.00 91.06 89 LEU A N 1
ATOM 688 C CA . LEU A 1 89 ? -7.212 4.466 2.471 1.00 91.06 89 LEU A CA 1
ATOM 689 C C . LEU A 1 89 ? -8.414 4.085 3.363 1.00 91.06 89 LEU A C 1
ATOM 691 O O . LEU A 1 89 ? -8.467 2.968 3.878 1.00 91.06 89 LEU A O 1
ATOM 695 N N . GLY A 1 90 ? -9.394 4.980 3.532 1.00 95.25 90 GLY A N 1
ATOM 696 C CA . GLY A 1 90 ? -10.600 4.708 4.315 1.00 95.25 90 GLY A CA 1
ATOM 697 C C . GLY A 1 90 ? -11.426 3.533 3.780 1.00 95.25 90 GLY A C 1
ATOM 698 O O . GLY A 1 90 ? -12.202 2.939 4.528 1.00 95.25 90 GLY A O 1
ATOM 699 N N . GLU A 1 91 ? -11.261 3.162 2.508 1.00 96.62 91 GLU A N 1
ATOM 700 C CA . GLU A 1 91 ? -11.913 1.998 1.903 1.00 96.62 91 GLU A CA 1
ATOM 701 C C . GLU A 1 91 ? -11.541 0.700 2.636 1.00 96.62 91 GLU A C 1
ATOM 703 O O . GLU A 1 91 ? -12.412 -0.125 2.906 1.00 96.62 91 GLU A O 1
ATOM 708 N N . PHE A 1 92 ? -10.288 0.553 3.080 1.00 96.44 92 PHE A N 1
ATOM 709 C CA . PHE A 1 92 ? -9.873 -0.598 3.888 1.00 96.44 92 PHE A CA 1
ATOM 710 C C . PHE A 1 92 ? -10.622 -0.658 5.222 1.00 96.44 92 PHE A C 1
ATOM 712 O O . PHE A 1 92 ? -11.070 -1.729 5.633 1.00 96.44 92 PHE A O 1
ATOM 719 N N . SER A 1 93 ? -10.810 0.487 5.884 1.00 97.56 93 SER A N 1
ATOM 720 C CA . SER A 1 93 ? -11.594 0.574 7.121 1.00 97.56 93 SER A CA 1
ATOM 721 C C . SER A 1 93 ? -13.056 0.184 6.880 1.00 97.56 93 SER A C 1
ATOM 723 O O . SER A 1 93 ? -13.616 -0.575 7.669 1.00 97.56 93 SER A O 1
ATOM 725 N N . ALA A 1 94 ? -13.653 0.619 5.763 1.00 97.69 94 ALA A N 1
ATOM 726 C CA . ALA A 1 94 ? -15.001 0.220 5.352 1.00 97.69 94 ALA A CA 1
ATOM 727 C C . ALA A 1 94 ? -15.122 -1.295 5.110 1.00 97.69 94 ALA A C 1
ATOM 729 O O . ALA A 1 94 ? -16.058 -1.921 5.611 1.00 97.69 94 ALA A O 1
ATOM 730 N N . LEU A 1 95 ? -14.158 -1.898 4.407 1.00 97.69 95 LEU A N 1
ATOM 731 C CA . LEU A 1 95 ? -14.114 -3.344 4.149 1.00 97.69 95 LEU A CA 1
ATOM 732 C C . LEU A 1 95 ? -13.936 -4.166 5.433 1.00 97.69 95 LEU A C 1
ATOM 734 O O . LEU A 1 95 ? -14.484 -5.258 5.563 1.00 97.69 95 LEU A O 1
ATOM 738 N N . VAL A 1 96 ? -13.196 -3.651 6.414 1.00 97.38 96 VAL A N 1
ATOM 739 C CA . VAL A 1 96 ? -13.089 -4.295 7.732 1.00 97.38 96 VAL A CA 1
ATOM 740 C C . VAL A 1 96 ? -14.366 -4.105 8.549 1.00 97.38 96 VAL A C 1
ATOM 742 O O . VAL A 1 96 ? -14.783 -5.013 9.272 1.00 97.38 96 VAL A O 1
ATOM 745 N N . ALA A 1 97 ? -15.010 -2.943 8.438 1.00 96.94 97 ALA A N 1
ATOM 746 C CA . ALA A 1 97 ? -16.242 -2.637 9.152 1.00 96.94 97 ALA A CA 1
ATOM 747 C C . ALA A 1 97 ? -17.418 -3.515 8.701 1.00 96.94 97 ALA A C 1
ATOM 749 O O . ALA A 1 97 ? -18.193 -3.962 9.550 1.00 96.94 97 ALA A O 1
ATOM 750 N N . ASN A 1 98 ? -17.517 -3.802 7.398 1.00 95.62 98 ASN A N 1
ATOM 751 C CA . ASN A 1 98 ? -18.536 -4.688 6.826 1.00 95.62 98 ASN A CA 1
ATOM 752 C C . ASN A 1 98 ? -18.149 -6.183 6.830 1.00 95.62 98 ASN A C 1
ATOM 754 O O . ASN A 1 98 ? -18.968 -7.025 6.471 1.00 95.62 98 ASN A O 1
ATOM 758 N N . GLY A 1 99 ? -16.929 -6.520 7.261 1.00 95.00 99 GLY A N 1
ATOM 759 C CA . GLY A 1 99 ? -16.457 -7.899 7.404 1.00 95.00 99 GLY A CA 1
ATOM 760 C C . GLY A 1 99 ? -15.947 -8.563 6.121 1.00 95.00 99 GLY A C 1
ATOM 761 O O . GLY A 1 99 ? -15.582 -9.736 6.174 1.00 95.00 99 GLY A O 1
ATOM 762 N N . ALA A 1 100 ? -15.876 -7.850 4.993 1.00 96.38 100 ALA A N 1
ATOM 763 C CA . ALA A 1 100 ? -15.308 -8.366 3.746 1.00 96.38 100 ALA A CA 1
ATOM 764 C C . ALA A 1 100 ? -13.788 -8.589 3.828 1.00 96.38 100 ALA A C 1
ATOM 766 O O . ALA A 1 100 ? -13.255 -9.452 3.131 1.00 96.38 100 ALA A O 1
ATOM 767 N N . LEU A 1 101 ? -13.090 -7.832 4.681 1.00 95.81 101 LEU A N 1
ATOM 768 C CA . LEU A 1 101 ? -11.650 -7.957 4.896 1.00 95.81 101 LEU A CA 1
ATOM 769 C C . LEU A 1 101 ? -11.330 -8.151 6.381 1.00 95.81 101 LEU A C 1
ATOM 771 O O . LEU A 1 101 ? -11.921 -7.520 7.258 1.00 95.81 101 LEU A O 1
ATOM 775 N N . ARG A 1 102 ? -10.367 -9.028 6.686 1.00 97.00 102 ARG A N 1
ATOM 776 C CA . ARG A 1 102 ? -9.892 -9.216 8.063 1.00 97.00 102 ARG A CA 1
ATOM 777 C C . ARG A 1 102 ? -9.016 -8.035 8.471 1.00 97.00 102 ARG A C 1
ATOM 779 O O . ARG A 1 102 ? -8.213 -7.550 7.678 1.00 97.00 102 ARG A O 1
ATOM 786 N N . PHE A 1 103 ? -9.128 -7.626 9.734 1.00 97.19 103 PHE A N 1
ATOM 787 C CA . PHE A 1 103 ? -8.356 -6.514 10.298 1.00 97.19 103 PHE A CA 1
ATOM 788 C C . PHE A 1 103 ? -6.843 -6.658 10.073 1.00 97.19 103 PHE A C 1
ATOM 790 O O . PHE A 1 103 ? -6.215 -5.720 9.599 1.00 97.19 103 PHE A O 1
ATOM 797 N N . GLU A 1 104 ? -6.273 -7.834 10.349 1.00 96.19 104 GLU A N 1
ATOM 798 C CA . GLU A 1 104 ? -4.831 -8.071 10.190 1.00 96.19 104 GLU A CA 1
ATOM 799 C C . GLU A 1 104 ? -4.362 -7.943 8.741 1.00 96.19 104 GLU A C 1
ATOM 801 O O . GLU A 1 104 ? -3.298 -7.385 8.490 1.00 96.19 104 GLU A O 1
ATOM 806 N N . ASP A 1 105 ? -5.139 -8.456 7.783 1.00 94.69 105 ASP A N 1
ATOM 807 C CA . ASP A 1 105 ? -4.769 -8.404 6.367 1.00 94.69 105 ASP A CA 1
ATOM 808 C C . ASP A 1 105 ? -4.799 -6.960 5.863 1.00 94.69 105 ASP A C 1
ATOM 810 O O . ASP A 1 105 ? -3.859 -6.508 5.212 1.00 94.69 105 ASP A O 1
ATOM 814 N N . ALA A 1 106 ? -5.847 -6.217 6.227 1.00 95.00 106 ALA A N 1
ATOM 815 C CA . ALA A 1 106 ? -5.966 -4.799 5.917 1.00 95.00 106 ALA A CA 1
ATOM 816 C C . ALA A 1 106 ? -4.829 -3.981 6.549 1.00 95.00 106 ALA A C 1
ATOM 818 O O . ALA A 1 106 ? -4.225 -3.149 5.876 1.00 95.00 106 ALA A O 1
ATOM 819 N N . LEU A 1 107 ? -4.485 -4.262 7.811 1.00 95.25 107 LEU A N 1
ATOM 820 C CA . LEU A 1 107 ? -3.404 -3.577 8.512 1.00 95.25 107 LEU A CA 1
ATOM 821 C C . LEU A 1 107 ? -2.039 -3.857 7.877 1.00 95.25 107 LEU A C 1
ATOM 823 O O . LEU A 1 107 ? -1.243 -2.934 7.717 1.00 95.25 107 LEU A O 1
ATOM 827 N N . LYS A 1 108 ? -1.773 -5.107 7.474 1.00 91.88 108 LYS A N 1
ATOM 828 C CA . LYS A 1 108 ? -0.545 -5.465 6.748 1.00 91.88 108 LYS A CA 1
ATOM 829 C C . LYS A 1 108 ? -0.428 -4.673 5.457 1.00 91.88 108 LYS A C 1
ATOM 831 O O . LYS A 1 108 ? 0.654 -4.190 5.154 1.00 91.88 108 LYS A O 1
ATOM 836 N N . VAL A 1 109 ? -1.519 -4.534 4.705 1.00 89.19 109 VAL A N 1
ATOM 837 C CA . VAL A 1 109 ? -1.527 -3.742 3.469 1.00 89.19 109 VAL A CA 1
ATOM 838 C C . VAL A 1 109 ? -1.300 -2.260 3.770 1.00 89.19 109 VAL A C 1
ATOM 840 O O . VAL A 1 109 ? -0.425 -1.666 3.152 1.00 89.19 109 VAL A O 1
ATOM 843 N N . ALA A 1 110 ? -2.003 -1.689 4.752 1.00 89.81 110 ALA A N 1
ATOM 844 C CA . ALA A 1 110 ? -1.844 -0.285 5.141 1.00 89.81 110 ALA A CA 1
ATOM 845 C C . ALA A 1 110 ? -0.433 0.037 5.669 1.00 89.81 110 ALA A C 1
ATOM 847 O O . ALA A 1 110 ? 0.052 1.147 5.487 1.00 89.81 110 ALA A O 1
ATOM 848 N N . GLY A 1 111 ? 0.229 -0.922 6.322 1.00 86.50 111 GLY A N 1
ATOM 849 C CA . GLY A 1 111 ? 1.589 -0.783 6.844 1.00 86.50 111 GLY A CA 1
ATOM 850 C C . GLY A 1 111 ? 2.703 -1.099 5.843 1.00 86.50 111 GLY A C 1
ATOM 851 O O . GLY A 1 111 ? 3.878 -0.901 6.166 1.00 86.50 111 GLY A O 1
ATOM 852 N N . LYS A 1 112 ? 2.387 -1.598 4.638 1.00 82.81 112 LYS A N 1
ATOM 853 C CA . LYS A 1 112 ? 3.410 -1.833 3.612 1.00 82.81 112 LYS A CA 1
ATOM 854 C C . LYS A 1 112 ? 3.977 -0.495 3.141 1.00 82.81 112 LYS A C 1
ATOM 856 O O . LYS A 1 112 ? 3.250 0.453 2.863 1.00 82.81 112 LYS A O 1
ATOM 861 N N . LYS A 1 113 ? 5.303 -0.435 3.011 1.00 68.81 113 LYS A N 1
ATOM 862 C CA . LYS A 1 113 ? 5.964 0.687 2.338 1.00 68.81 113 LYS A CA 1
ATOM 863 C C . LYS A 1 113 ? 5.510 0.738 0.880 1.00 68.81 113 LYS A C 1
ATOM 865 O O . LYS A 1 113 ? 5.267 -0.310 0.281 1.00 68.81 113 LYS A O 1
ATOM 870 N N . HIS A 1 114 ? 5.438 1.948 0.323 1.00 70.25 114 HIS A N 1
ATOM 871 C CA . HIS A 1 114 ? 5.273 2.118 -1.116 1.00 70.25 114 HIS A CA 1
ATOM 872 C C . HIS A 1 114 ? 6.355 1.317 -1.830 1.00 70.25 114 HIS A C 1
ATOM 874 O O . HIS A 1 114 ? 7.542 1.445 -1.526 1.00 70.25 114 HIS A O 1
ATOM 880 N N . ASP A 1 115 ? 5.907 0.465 -2.737 1.00 73.75 115 ASP A N 1
ATOM 881 C CA . ASP A 1 115 ? 6.761 -0.374 -3.548 1.00 73.75 115 ASP A CA 1
ATOM 882 C C . ASP A 1 115 ? 6.896 0.269 -4.925 1.00 73.75 115 ASP A C 1
ATOM 884 O O . ASP A 1 115 ? 5.896 0.658 -5.534 1.00 73.75 115 ASP A O 1
ATOM 888 N N . ILE A 1 116 ? 8.131 0.415 -5.393 1.00 82.31 116 ILE A N 1
ATOM 889 C CA . ILE A 1 116 ? 8.430 0.954 -6.714 1.00 82.31 116 ILE A CA 1
ATOM 890 C C . ILE A 1 116 ? 8.928 -0.198 -7.574 1.00 82.31 116 ILE A C 1
ATOM 892 O O . ILE A 1 116 ? 9.909 -0.873 -7.255 1.00 82.31 116 ILE A O 1
ATOM 896 N N . VAL A 1 117 ? 8.245 -0.395 -8.696 1.00 88.44 117 VAL A N 1
ATOM 897 C CA . VAL A 1 117 ? 8.634 -1.346 -9.732 1.00 88.44 117 VAL A CA 1
ATOM 898 C C . VAL A 1 117 ? 8.815 -0.559 -11.018 1.00 88.44 117 VAL A C 1
ATOM 900 O O . VAL A 1 117 ? 7.859 0.010 -11.547 1.00 88.44 117 VAL A O 1
ATOM 903 N N . GLY A 1 118 ? 10.047 -0.504 -11.513 1.00 91.25 118 GLY A N 1
ATOM 904 C CA . GLY A 1 118 ? 10.330 0.020 -12.839 1.00 91.25 118 GLY A CA 1
ATOM 905 C C . GLY A 1 118 ? 9.784 -0.925 -13.899 1.00 91.25 118 GLY A C 1
ATOM 906 O O . GLY A 1 118 ? 9.921 -2.142 -13.781 1.00 91.25 118 GLY A O 1
ATOM 907 N N . ILE A 1 119 ? 9.199 -0.372 -14.956 1.00 92.69 119 ILE A N 1
ATOM 908 C CA . ILE A 1 119 ? 8.794 -1.139 -16.132 1.00 92.69 119 ILE A CA 1
ATOM 909 C C . ILE A 1 119 ? 9.525 -0.553 -17.334 1.00 92.69 119 ILE A C 1
ATOM 911 O O . ILE A 1 119 ? 9.285 0.592 -17.710 1.00 92.69 119 ILE A O 1
ATOM 915 N N . LYS A 1 120 ? 10.412 -1.345 -17.937 1.00 91.25 120 LYS A N 1
ATOM 916 C CA . LYS A 1 120 ? 11.028 -1.039 -19.227 1.00 91.25 120 LYS A CA 1
ATOM 917 C C . LYS A 1 120 ? 10.279 -1.798 -20.315 1.00 91.25 120 LYS A C 1
ATOM 919 O O . LYS A 1 120 ? 10.361 -3.025 -20.390 1.00 91.25 120 LYS A O 1
ATOM 924 N N . VAL A 1 121 ? 9.562 -1.056 -21.149 1.00 92.06 121 VAL A N 1
ATOM 925 C CA . VAL A 1 121 ? 8.980 -1.585 -22.385 1.00 92.06 121 VAL A CA 1
ATOM 926 C C . VAL A 1 121 ? 10.031 -1.476 -23.485 1.00 92.06 121 VAL A C 1
ATOM 928 O O . VAL A 1 121 ? 10.722 -0.462 -23.548 1.00 92.06 121 VAL A O 1
ATOM 931 N N . TYR A 1 122 ? 10.187 -2.517 -24.300 1.00 90.44 122 TYR A N 1
ATOM 932 C CA . TYR A 1 122 ? 11.124 -2.522 -25.426 1.00 90.44 122 TYR A CA 1
ATOM 933 C C . TYR A 1 122 ? 10.545 -3.286 -26.616 1.00 90.44 122 TYR A C 1
ATOM 935 O O . TYR A 1 122 ? 9.811 -4.262 -26.437 1.00 90.44 122 TYR A O 1
ATOM 943 N N . ASP A 1 123 ? 10.891 -2.870 -27.829 1.00 90.44 123 ASP A N 1
ATOM 944 C CA . ASP A 1 123 ? 10.580 -3.625 -29.041 1.00 90.44 123 ASP A CA 1
ATOM 945 C C . ASP A 1 123 ? 11.694 -4.625 -29.400 1.00 90.44 123 ASP A C 1
ATOM 947 O O . ASP A 1 123 ? 12.877 -4.402 -29.137 1.00 90.44 123 ASP A O 1
ATOM 951 N N . LYS A 1 124 ? 11.353 -5.741 -30.056 1.00 83.44 124 LYS A N 1
ATOM 952 C CA . LYS A 1 124 ? 12.361 -6.701 -30.540 1.00 83.44 124 LYS A CA 1
ATOM 953 C C . LYS A 1 124 ? 13.315 -6.096 -31.567 1.00 83.44 124 LYS A C 1
ATOM 955 O O . LYS A 1 124 ? 14.463 -6.539 -31.645 1.00 83.44 124 LYS A O 1
ATOM 960 N N . MET A 1 125 ? 12.869 -5.096 -32.321 1.00 84.06 125 MET A N 1
ATOM 961 C CA . MET A 1 125 ? 13.699 -4.369 -33.280 1.00 84.06 125 MET A CA 1
ATOM 962 C C . MET A 1 125 ? 14.732 -3.468 -32.593 1.00 84.06 125 MET A C 1
ATOM 964 O O . MET A 1 125 ? 15.775 -3.198 -33.174 1.00 84.06 125 MET A O 1
ATOM 968 N N . GLU A 1 126 ? 14.541 -3.101 -31.322 1.00 85.56 126 GLU A N 1
ATOM 969 C CA . GLU A 1 126 ? 15.581 -2.412 -30.539 1.00 85.56 126 GLU A CA 1
ATOM 970 C C . GLU A 1 126 ? 16.762 -3.333 -30.194 1.00 85.56 126 GLU A C 1
ATOM 972 O O . GLU A 1 126 ? 17.843 -2.861 -29.853 1.00 85.56 126 GLU A O 1
ATOM 977 N N . MET A 1 127 ? 16.590 -4.657 -30.290 1.00 85.88 127 MET A N 1
ATOM 978 C CA . MET A 1 127 ? 17.676 -5.616 -30.054 1.00 85.88 127 MET A CA 1
ATOM 979 C C . MET A 1 127 ? 18.498 -5.914 -31.308 1.00 85.88 127 MET A C 1
ATOM 981 O O . MET A 1 127 ? 19.578 -6.502 -31.203 1.00 85.88 127 MET A O 1
ATOM 985 N N . ARG A 1 128 ? 17.967 -5.624 -32.502 1.00 88.38 128 ARG A N 1
ATOM 986 C CA . ARG A 1 128 ? 18.542 -6.072 -33.775 1.00 88.38 128 ARG A CA 1
ATOM 987 C C . ARG A 1 128 ? 18.285 -5.062 -34.880 1.00 88.38 128 ARG A C 1
ATOM 989 O O . ARG A 1 128 ? 17.139 -4.803 -35.226 1.00 88.38 128 ARG A O 1
ATOM 996 N N . LEU A 1 129 ? 19.361 -4.604 -35.511 1.00 88.50 129 LEU A N 1
ATOM 997 C CA . LEU A 1 129 ? 19.251 -3.831 -36.742 1.00 88.50 129 LEU A CA 1
ATOM 998 C C . LEU A 1 129 ? 18.754 -4.725 -37.895 1.00 88.50 129 LEU A C 1
ATOM 1000 O O . LEU A 1 129 ? 19.255 -5.846 -38.047 1.00 88.50 129 LEU A O 1
ATOM 1004 N N . PRO A 1 130 ? 17.790 -4.253 -38.707 1.00 89.19 130 PRO A N 1
ATOM 1005 C CA . PRO A 1 130 ? 17.328 -4.970 -39.890 1.00 89.19 130 PRO A CA 1
ATOM 1006 C C . PRO A 1 130 ? 18.384 -4.957 -41.001 1.00 89.19 130 PRO A C 1
ATOM 1008 O O . PRO A 1 130 ? 19.211 -4.057 -41.069 1.00 89.19 130 PRO A O 1
ATOM 1011 N N . ASP A 1 131 ? 18.333 -5.942 -41.898 1.00 92.06 131 ASP A N 1
ATOM 1012 C CA . ASP A 1 131 ? 19.225 -6.017 -43.060 1.00 92.06 131 ASP A CA 1
ATOM 1013 C C . ASP A 1 131 ? 18.714 -5.187 -44.229 1.00 92.06 131 ASP A C 1
ATOM 1015 O O . ASP A 1 131 ? 17.991 -5.694 -45.087 1.00 92.06 131 ASP A O 1
ATOM 1019 N N . ILE A 1 132 ? 19.036 -3.896 -44.236 1.00 93.44 132 ILE A N 1
ATOM 1020 C CA . ILE A 1 132 ? 18.589 -2.976 -45.292 1.00 93.44 132 ILE A CA 1
ATOM 1021 C C . ILE A 1 132 ? 19.742 -2.206 -45.946 1.00 93.44 132 ILE A C 1
ATOM 1023 O O . ILE A 1 132 ? 19.508 -1.289 -46.730 1.00 93.44 132 ILE A O 1
ATOM 1027 N N . GLY A 1 133 ? 20.986 -2.603 -45.664 1.00 93.38 133 GLY A N 1
ATOM 1028 C CA . GLY A 1 133 ? 22.190 -1.962 -46.189 1.00 93.38 133 GLY A CA 1
ATOM 1029 C C . GLY A 1 133 ? 22.524 -0.651 -45.477 1.00 93.38 133 GLY A C 1
ATOM 1030 O O . GLY A 1 133 ? 22.331 -0.513 -44.267 1.00 93.38 133 GLY A O 1
ATOM 1031 N N . LEU A 1 134 ? 23.058 0.310 -46.226 1.00 95.06 134 LEU A N 1
ATOM 1032 C CA . LEU A 1 134 ? 23.519 1.586 -45.690 1.00 95.06 134 LEU A CA 1
ATOM 1033 C C . LEU A 1 134 ? 22.342 2.529 -45.410 1.00 95.06 134 LEU A C 1
ATOM 1035 O O . LEU A 1 134 ? 21.598 2.8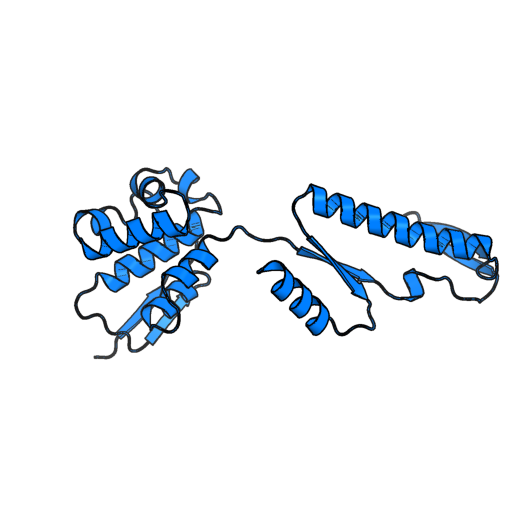92 -46.321 1.00 95.06 134 LEU A O 1
ATOM 1039 N N . VAL A 1 135 ? 22.209 2.966 -44.160 1.00 94.56 135 VAL A N 1
ATOM 1040 C CA . VAL A 1 135 ? 21.131 3.854 -43.710 1.00 94.56 135 VAL A CA 1
ATOM 1041 C C . VAL A 1 135 ? 21.731 5.096 -43.072 1.00 94.56 135 VAL A C 1
ATOM 1043 O O . VAL A 1 135 ? 22.694 5.010 -42.314 1.00 94.56 135 VAL A O 1
ATOM 1046 N N . GLN A 1 136 ? 21.151 6.258 -43.357 1.00 94.56 136 GLN A N 1
ATOM 1047 C CA . GLN A 1 136 ? 21.455 7.470 -42.608 1.00 94.56 136 GLN A CA 1
ATOM 1048 C C . GLN A 1 136 ? 20.619 7.477 -41.326 1.00 94.56 136 GLN A C 1
ATOM 1050 O O . GLN A 1 136 ? 19.390 7.474 -41.384 1.00 94.56 136 GLN A O 1
ATOM 1055 N N . VAL A 1 137 ? 21.285 7.479 -40.178 1.00 90.75 137 VAL A N 1
ATOM 1056 C CA . VAL A 1 137 ? 20.655 7.613 -38.863 1.00 90.75 137 VAL A CA 1
ATOM 1057 C C . VAL A 1 137 ? 20.888 9.015 -38.325 1.00 90.75 137 VAL A C 1
ATOM 1059 O O . VAL A 1 137 ? 21.898 9.649 -38.641 1.00 90.75 137 VAL A O 1
ATOM 1062 N N . GLN A 1 138 ? 19.952 9.487 -37.509 1.00 93.69 138 GLN A N 1
ATOM 1063 C CA . GLN A 1 138 ? 20.075 10.733 -36.770 1.00 93.69 138 GLN A CA 1
ATOM 1064 C C . GLN A 1 138 ? 19.965 10.433 -35.280 1.00 93.69 138 GLN A C 1
ATOM 1066 O O . GLN A 1 138 ? 19.025 9.763 -34.851 1.00 93.69 138 GLN A O 1
ATOM 1071 N N . ASP A 1 139 ? 20.922 10.926 -34.504 1.00 86.25 139 ASP A N 1
ATOM 1072 C CA . ASP A 1 139 ? 20.839 10.904 -33.052 1.00 86.25 139 ASP A CA 1
ATOM 1073 C C . ASP A 1 139 ? 19.717 11.853 -32.597 1.00 86.25 139 ASP A C 1
ATOM 1075 O O . ASP A 1 139 ? 19.685 13.027 -32.972 1.00 86.25 139 ASP A O 1
ATOM 1079 N N . ALA A 1 140 ? 18.762 11.330 -31.828 1.00 84.69 140 ALA A N 1
ATOM 1080 C CA . ALA A 1 140 ? 17.581 12.082 -31.410 1.00 84.69 140 ALA A CA 1
ATOM 1081 C C . ALA A 1 140 ? 17.880 13.155 -30.346 1.00 84.69 140 ALA A C 1
ATOM 1083 O O . ALA A 1 140 ? 17.083 14.079 -30.183 1.00 84.69 140 ALA A O 1
ATOM 1084 N N . GLU A 1 141 ? 18.994 13.044 -29.622 1.00 85.81 141 GLU A N 1
ATOM 1085 C CA . GLU A 1 141 ? 19.391 13.972 -28.561 1.00 85.81 141 GLU A CA 1
ATOM 1086 C C . GLU A 1 141 ? 20.279 15.097 -29.102 1.00 85.81 141 GLU A C 1
ATOM 1088 O O . GLU A 1 141 ? 20.098 16.260 -28.736 1.00 85.81 141 GLU A O 1
ATOM 1093 N N . THR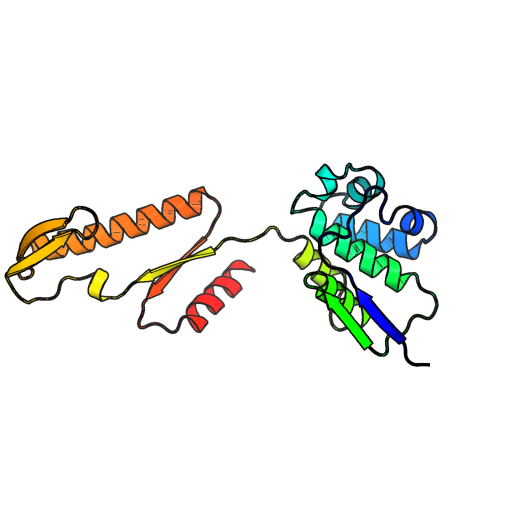 A 1 142 ? 21.224 14.774 -29.988 1.00 93.06 142 THR A N 1
ATOM 1094 C CA . THR A 1 142 ? 22.210 15.739 -30.508 1.00 93.06 142 THR A CA 1
ATOM 1095 C C . THR A 1 142 ? 21.860 16.285 -31.890 1.00 93.06 142 THR A C 1
ATOM 1097 O O . THR A 1 142 ? 22.337 17.353 -32.275 1.00 93.06 142 THR A O 1
ATOM 1100 N N . GLY A 1 143 ? 21.026 15.574 -32.652 1.00 93.50 143 GLY A N 1
ATOM 1101 C CA . GLY A 1 143 ? 20.698 15.897 -34.039 1.00 93.50 143 GLY A CA 1
ATOM 1102 C C . GLY A 1 143 ? 21.799 15.548 -35.045 1.00 93.50 143 GLY A C 1
ATOM 1103 O O . GLY A 1 143 ? 21.608 15.795 -36.240 1.00 93.50 143 GLY A O 1
ATOM 1104 N N . GLU A 1 144 ? 22.925 14.978 -34.604 1.00 94.06 144 GLU A N 1
ATOM 1105 C CA . GLU A 1 144 ? 24.009 14.540 -35.483 1.00 94.06 144 GLU A CA 1
ATOM 1106 C C . GLU A 1 144 ? 23.553 13.401 -36.396 1.00 94.06 144 GLU A C 1
ATOM 1108 O O . GLU A 1 144 ? 22.746 12.555 -36.011 1.00 94.06 144 GLU A O 1
ATOM 1113 N N . THR A 1 145 ? 24.080 13.369 -37.623 1.00 94.38 145 THR A N 1
ATOM 1114 C CA . THR A 1 145 ? 23.763 12.305 -38.584 1.00 94.38 145 THR A CA 1
ATOM 1115 C C . THR A 1 145 ? 24.985 11.456 -38.882 1.00 94.38 145 THR A C 1
ATOM 1117 O O . THR A 1 145 ? 26.092 11.975 -39.028 1.00 94.38 145 THR A O 1
ATOM 1120 N N . ALA A 1 146 ? 24.775 10.150 -39.010 1.00 92.25 146 ALA A N 1
ATOM 1121 C CA . ALA A 1 146 ? 25.806 9.187 -39.365 1.00 92.25 146 ALA A CA 1
ATOM 1122 C C . ALA A 1 146 ? 25.263 8.182 -40.383 1.00 92.25 146 ALA A C 1
ATOM 1124 O O . ALA A 1 146 ? 24.070 7.884 -40.405 1.00 92.25 146 ALA A O 1
ATOM 1125 N N . PHE A 1 147 ? 26.140 7.637 -41.224 1.00 93.75 147 PHE A N 1
ATOM 1126 C CA . PHE A 1 147 ? 25.803 6.482 -42.050 1.00 93.75 147 PHE A CA 1
ATOM 1127 C C . PHE A 1 147 ? 26.150 5.204 -41.291 1.00 93.75 147 PHE A C 1
ATOM 1129 O O . PHE A 1 147 ? 27.282 5.032 -40.843 1.00 93.75 147 PHE A O 1
ATOM 1136 N N . VAL A 1 148 ? 25.176 4.309 -41.162 1.00 92.25 148 VAL A N 1
ATOM 1137 C CA . VAL A 1 148 ? 25.317 3.008 -40.510 1.00 92.25 148 VAL A CA 1
ATOM 1138 C C . VAL A 1 148 ? 25.050 1.931 -41.549 1.00 92.25 148 VAL A C 1
ATOM 1140 O O . VAL A 1 148 ? 23.961 1.869 -42.122 1.00 92.25 148 VAL A O 1
ATOM 1143 N N . ASP A 1 149 ? 26.045 1.084 -41.806 1.00 94.44 149 ASP A N 1
ATOM 1144 C CA . ASP A 1 149 ? 25.845 -0.104 -42.629 1.00 94.44 149 ASP A CA 1
ATOM 1145 C C . ASP A 1 149 ? 25.174 -1.185 -41.786 1.00 94.44 149 ASP A C 1
ATOM 1147 O O . ASP A 1 149 ? 25.804 -1.888 -40.997 1.00 94.44 149 ASP A O 1
ATOM 1151 N N . THR A 1 150 ? 23.860 -1.300 -41.941 1.00 92.88 150 THR A N 1
ATOM 1152 C CA . THR A 1 150 ? 23.073 -2.286 -41.208 1.00 92.88 150 THR A CA 1
ATOM 1153 C C . THR A 1 150 ? 23.290 -3.703 -41.723 1.00 92.88 150 THR A C 1
ATOM 1155 O O . THR A 1 150 ? 22.877 -4.628 -41.031 1.00 92.88 150 THR A O 1
ATOM 1158 N N . SER A 1 151 ? 23.932 -3.904 -42.885 1.00 93.56 151 SER A N 1
ATOM 1159 C CA . SER A 1 151 ? 24.292 -5.222 -43.435 1.00 93.56 151 SER A CA 1
ATOM 1160 C C . SER A 1 151 ? 25.568 -5.812 -42.823 1.00 93.56 151 SER A C 1
ATOM 1162 O O . SER A 1 151 ? 25.773 -7.027 -42.861 1.00 93.56 151 SER A O 1
ATOM 1164 N N . ASP A 1 152 ? 26.387 -4.974 -42.183 1.00 95.31 152 ASP A N 1
ATOM 1165 C CA . ASP A 1 152 ? 27.640 -5.386 -41.561 1.00 95.31 152 ASP A CA 1
ATOM 1166 C C . ASP A 1 152 ? 27.411 -6.178 -40.255 1.00 95.31 152 ASP A C 1
ATOM 1168 O O . ASP A 1 152 ? 26.721 -5.753 -39.321 1.00 95.31 152 ASP A O 1
ATOM 1172 N N . ASN A 1 153 ? 28.026 -7.362 -40.172 1.00 93.31 153 ASN A N 1
ATOM 1173 C CA . ASN A 1 153 ? 27.882 -8.260 -39.024 1.00 93.31 153 ASN A CA 1
ATOM 1174 C C . ASN A 1 153 ? 28.475 -7.687 -37.728 1.00 93.31 153 ASN A C 1
ATOM 1176 O O . ASN A 1 153 ? 27.927 -7.928 -36.650 1.00 93.31 153 ASN A O 1
ATOM 1180 N N . VAL A 1 154 ? 29.585 -6.952 -37.810 1.00 94.50 154 VAL A N 1
ATOM 1181 C CA . VAL A 1 154 ? 30.244 -6.332 -36.653 1.00 94.50 154 VAL A CA 1
ATOM 1182 C C . VAL A 1 154 ? 29.367 -5.210 -36.110 1.00 94.50 154 VAL A C 1
ATOM 1184 O O . VAL A 1 154 ? 29.121 -5.169 -34.905 1.00 94.50 154 VAL A O 1
ATOM 1187 N N . VAL A 1 155 ? 28.819 -4.364 -36.987 1.00 92.06 155 VAL A N 1
ATOM 1188 C CA . VAL A 1 155 ? 27.875 -3.298 -36.616 1.00 92.06 155 VAL A CA 1
ATOM 1189 C C . VAL A 1 155 ? 26.652 -3.880 -35.903 1.00 92.06 155 VAL A C 1
ATOM 1191 O O . VAL A 1 155 ? 26.287 -3.420 -34.819 1.00 92.06 155 VAL A O 1
ATOM 1194 N N . ARG A 1 156 ? 26.047 -4.949 -36.441 1.00 91.81 156 ARG A N 1
ATOM 1195 C CA . ARG A 1 156 ? 24.908 -5.627 -35.793 1.00 91.81 156 ARG A CA 1
ATOM 1196 C C . ARG A 1 156 ? 25.244 -6.200 -34.423 1.00 91.81 156 ARG A C 1
ATOM 1198 O O . ARG A 1 156 ? 24.447 -6.062 -33.495 1.00 91.81 156 ARG A O 1
ATOM 1205 N N . GLN A 1 157 ? 26.400 -6.848 -34.289 1.00 92.56 157 GLN A N 1
ATOM 1206 C CA . GLN A 1 157 ? 26.841 -7.404 -33.009 1.00 92.56 157 GLN A CA 1
ATOM 1207 C C . GLN A 1 157 ? 27.105 -6.309 -31.973 1.00 92.56 157 GLN A C 1
ATOM 1209 O O . GLN A 1 157 ? 26.742 -6.474 -30.806 1.00 92.56 157 GLN A O 1
ATOM 1214 N N . GLN A 1 158 ? 27.699 -5.187 -32.384 1.00 91.62 158 GLN A N 1
ATOM 1215 C CA . GLN A 1 158 ? 27.931 -4.034 -31.515 1.00 91.62 158 GLN A CA 1
ATOM 1216 C C . GLN A 1 158 ? 26.615 -3.411 -31.050 1.00 91.62 158 GLN A C 1
ATOM 1218 O O . GLN A 1 158 ? 26.447 -3.194 -29.852 1.00 91.62 158 GLN A O 1
ATOM 1223 N N . TYR A 1 159 ? 25.659 -3.209 -31.961 1.00 91.00 159 TYR A N 1
ATOM 1224 C CA . TYR A 1 159 ? 24.331 -2.690 -31.630 1.00 91.00 159 TYR A CA 1
ATOM 1225 C C . TYR A 1 159 ? 23.607 -3.583 -30.614 1.00 91.00 159 TYR A C 1
ATOM 1227 O O . TYR A 1 159 ? 23.156 -3.118 -29.567 1.00 91.00 159 TYR A O 1
ATOM 1235 N N . GLN A 1 160 ? 23.577 -4.895 -30.868 1.00 93.12 160 GLN A N 1
ATOM 1236 C CA . GLN A 1 160 ? 22.973 -5.860 -29.952 1.00 93.12 160 GLN A CA 1
ATOM 1237 C C . GLN A 1 160 ? 23.680 -5.874 -28.584 1.00 93.12 160 GLN A C 1
ATOM 1239 O O . GLN A 1 160 ? 23.027 -5.928 -27.540 1.00 93.12 160 GLN A O 1
ATOM 1244 N N . SER A 1 161 ? 25.013 -5.804 -28.570 1.00 93.19 161 SER A N 1
ATOM 1245 C CA . SER A 1 161 ? 25.796 -5.760 -27.330 1.00 93.19 161 SER A CA 1
ATOM 1246 C C . SER A 1 161 ? 25.515 -4.491 -26.525 1.00 93.19 161 SER A C 1
ATOM 1248 O O . SER A 1 161 ? 25.351 -4.575 -25.308 1.00 93.19 161 SER A O 1
ATOM 1250 N N . ALA A 1 162 ? 25.394 -3.335 -27.184 1.00 91.00 162 ALA A N 1
ATOM 1251 C CA . ALA A 1 162 ? 25.051 -2.069 -26.542 1.00 91.00 162 ALA A CA 1
ATOM 1252 C C . ALA A 1 162 ? 23.661 -2.121 -25.883 1.00 91.00 162 ALA A C 1
ATOM 1254 O O . ALA A 1 162 ? 23.512 -1.702 -24.733 1.00 91.00 162 ALA A O 1
ATOM 1255 N N . PHE A 1 163 ? 22.667 -2.723 -26.549 1.00 90.94 163 PHE A N 1
ATOM 1256 C CA . PHE A 1 163 ? 21.336 -2.936 -25.971 1.00 90.94 163 PHE A CA 1
ATOM 1257 C C . PHE A 1 163 ? 21.391 -3.745 -24.663 1.00 90.94 163 PHE A C 1
ATOM 1259 O O . PHE A 1 163 ? 20.775 -3.363 -23.659 1.00 90.94 163 PHE A O 1
ATOM 1266 N N . PHE A 1 164 ? 22.137 -4.857 -24.645 1.00 91.81 164 PHE A N 1
ATOM 1267 C CA . PHE A 1 164 ? 22.264 -5.694 -23.447 1.00 91.81 164 PHE A CA 1
ATOM 1268 C C . PHE A 1 164 ? 23.063 -5.011 -22.338 1.00 91.81 164 PHE A C 1
ATOM 1270 O O . PHE A 1 164 ? 22.658 -5.077 -21.180 1.00 91.81 164 PHE A O 1
ATOM 1277 N N . GLN A 1 165 ? 24.143 -4.302 -22.674 1.00 93.44 165 GLN A N 1
ATOM 1278 C CA . GLN A 1 165 ? 24.916 -3.525 -21.701 1.00 93.44 165 GLN A CA 1
ATOM 1279 C C . GLN A 1 165 ? 24.055 -2.454 -21.029 1.00 93.44 165 GLN A C 1
ATOM 1281 O O . GLN A 1 165 ? 24.058 -2.338 -19.804 1.00 93.44 165 GLN A O 1
ATOM 1286 N N . HIS A 1 166 ? 23.269 -1.711 -21.810 1.00 90.56 166 HIS A N 1
ATOM 1287 C CA . HIS A 1 166 ? 22.360 -0.703 -21.276 1.00 90.56 166 HIS A CA 1
ATOM 1288 C C . HIS A 1 166 ? 21.255 -1.331 -20.411 1.00 90.56 166 HIS A C 1
ATOM 1290 O O . HIS A 1 166 ? 20.937 -0.831 -19.333 1.00 90.56 166 HIS A O 1
ATOM 1296 N N . THR A 1 167 ? 20.701 -2.468 -20.835 1.00 90.56 167 THR A N 1
ATOM 1297 C CA . THR A 1 167 ? 19.709 -3.223 -20.057 1.00 90.56 167 THR A CA 1
ATOM 1298 C C . THR A 1 167 ? 20.261 -3.695 -18.707 1.00 90.56 167 THR A C 1
ATOM 1300 O O . THR A 1 167 ? 19.618 -3.475 -17.678 1.00 90.56 167 THR A O 1
ATOM 1303 N N . GLU A 1 168 ? 21.469 -4.260 -18.673 1.00 91.56 168 GLU A N 1
ATOM 1304 C CA . GLU A 1 168 ? 22.120 -4.684 -17.427 1.00 91.56 168 GLU A CA 1
ATOM 1305 C C . GLU A 1 168 ? 22.514 -3.498 -16.536 1.00 91.56 168 GLU A C 1
ATOM 1307 O O . GLU A 1 168 ? 22.398 -3.576 -15.307 1.00 91.56 168 GLU A O 1
ATOM 1312 N N . TYR A 1 169 ? 22.911 -2.370 -17.132 1.00 93.12 169 TYR A N 1
ATOM 1313 C CA . TYR A 1 169 ? 23.125 -1.122 -16.404 1.00 93.12 169 TYR A CA 1
ATOM 1314 C C . TYR A 1 169 ? 21.844 -0.672 -15.687 1.00 93.12 169 TYR A C 1
ATOM 1316 O O . TYR A 1 169 ? 21.865 -0.506 -14.465 1.00 93.12 169 TYR A O 1
ATOM 1324 N N . CYS A 1 170 ? 20.716 -0.553 -16.400 1.00 90.50 170 CYS A N 1
ATOM 1325 C CA . CYS A 1 170 ? 19.432 -0.169 -15.804 1.00 90.50 170 CYS A CA 1
ATOM 1326 C C . CYS A 1 170 ? 19.035 -1.114 -14.667 1.00 90.50 170 CYS A C 1
ATOM 1328 O O . CYS A 1 170 ? 18.696 -0.663 -13.574 1.00 90.50 170 CYS A O 1
ATOM 1330 N N . LYS A 1 171 ? 19.137 -2.426 -14.892 1.00 91.06 171 LYS A N 1
ATOM 1331 C CA . LYS A 1 171 ? 18.825 -3.441 -13.883 1.00 91.06 171 LYS A CA 1
ATOM 1332 C C . LYS A 1 171 ? 19.676 -3.277 -12.624 1.00 91.06 171 LYS A C 1
ATOM 1334 O O . LYS A 1 171 ? 19.153 -3.321 -11.514 1.00 91.06 171 LYS A O 1
ATOM 1339 N N . THR A 1 172 ? 20.973 -3.028 -12.788 1.00 91.75 172 THR A N 1
ATOM 1340 C CA . THR A 1 172 ? 21.897 -2.793 -11.670 1.00 91.75 172 THR A CA 1
ATOM 1341 C C . THR A 1 172 ? 21.540 -1.526 -10.893 1.00 91.75 172 THR A C 1
ATOM 1343 O O . THR A 1 172 ? 21.596 -1.527 -9.664 1.00 91.75 172 THR A O 1
ATOM 1346 N N . VAL A 1 173 ? 21.170 -0.445 -11.585 1.00 92.56 173 VAL A N 1
ATOM 1347 C CA . VAL A 1 173 ? 20.769 0.822 -10.954 1.00 92.56 173 VAL A CA 1
ATOM 1348 C C . VAL A 1 173 ? 19.495 0.649 -10.122 1.00 92.56 173 VAL A C 1
ATOM 1350 O O . VAL A 1 173 ? 19.485 1.060 -8.964 1.00 92.56 173 VAL A O 1
ATOM 1353 N N . PHE A 1 174 ? 18.466 -0.009 -10.664 1.00 91.50 174 PHE A N 1
ATOM 1354 C CA . PHE A 1 174 ? 17.214 -0.276 -9.941 1.00 91.50 174 PHE A CA 1
ATOM 1355 C C . PHE A 1 174 ? 17.433 -1.179 -8.720 1.00 91.50 174 PHE A C 1
ATOM 1357 O O . PHE A 1 174 ? 16.994 -0.856 -7.617 1.00 91.50 174 PHE A O 1
ATOM 1364 N N . LEU A 1 175 ? 18.209 -2.257 -8.868 1.00 86.62 175 LEU A N 1
ATOM 1365 C CA . LEU A 1 175 ? 18.540 -3.130 -7.738 1.00 86.62 175 LEU A CA 1
ATOM 1366 C C . LEU A 1 175 ? 19.261 -2.369 -6.616 1.00 86.62 175 LEU A C 1
ATOM 1368 O O . LEU A 1 175 ? 18.955 -2.563 -5.440 1.00 86.62 175 LEU A O 1
ATOM 1372 N N . LYS A 1 176 ? 20.187 -1.464 -6.960 1.00 87.75 176 LYS A N 1
ATOM 1373 C CA . LYS A 1 176 ? 20.889 -0.619 -5.978 1.00 87.75 176 LYS A CA 1
ATOM 1374 C C . LYS A 1 176 ? 19.970 0.380 -5.274 1.00 87.75 176 LYS A C 1
ATOM 1376 O O . LYS A 1 176 ? 20.245 0.719 -4.127 1.00 87.75 176 LYS A O 1
ATOM 1381 N N . SER A 1 177 ? 18.897 0.840 -5.918 1.00 85.69 177 SER A N 1
ATOM 1382 C CA . SER A 1 177 ? 17.888 1.704 -5.291 1.00 85.69 177 SER A CA 1
ATOM 1383 C C . SER A 1 177 ? 16.825 0.927 -4.503 1.00 85.69 177 SER A C 1
ATOM 1385 O O . SER A 1 177 ? 15.891 1.533 -3.981 1.00 85.69 177 SER A O 1
ATOM 1387 N N . GLY A 1 178 ? 16.951 -0.402 -4.395 1.00 82.44 178 GLY A N 1
ATOM 1388 C CA . GLY A 1 178 ? 15.989 -1.257 -3.696 1.00 82.44 178 GLY A CA 1
ATOM 1389 C C . GLY A 1 178 ? 14.663 -1.421 -4.441 1.00 82.44 178 GLY A C 1
ATOM 1390 O O . GLY A 1 178 ? 13.655 -1.741 -3.816 1.00 82.44 178 GLY A O 1
ATOM 1391 N N . SER A 1 179 ? 14.652 -1.167 -5.751 1.00 87.88 179 SER A N 1
ATOM 1392 C CA . SER A 1 179 ? 13.481 -1.294 -6.620 1.00 87.88 179 SER A CA 1
ATOM 1393 C C . SER A 1 179 ? 13.693 -2.414 -7.636 1.00 87.88 179 SER A C 1
ATOM 1395 O O . SER A 1 179 ? 14.797 -2.616 -8.140 1.00 87.88 179 SER A O 1
ATOM 1397 N N . ASP A 1 180 ? 12.632 -3.134 -7.981 1.00 89.44 180 ASP A N 1
ATOM 1398 C CA . ASP A 1 180 ? 12.704 -4.123 -9.058 1.00 89.44 180 ASP A CA 1
ATOM 1399 C C . ASP A 1 180 ? 12.546 -3.450 -10.425 1.00 89.44 180 ASP A C 1
ATOM 1401 O O . ASP A 1 180 ? 11.864 -2.431 -10.552 1.00 89.44 180 ASP A O 1
ATOM 1405 N N . LEU A 1 181 ? 13.139 -4.047 -11.462 1.00 91.38 181 LEU A N 1
ATOM 1406 C CA . LEU A 1 181 ? 12.950 -3.643 -12.855 1.00 91.38 181 LEU A CA 1
ATOM 1407 C C . LEU A 1 181 ? 12.394 -4.816 -13.662 1.00 91.38 181 LEU A C 1
ATOM 1409 O O . LEU A 1 181 ? 13.034 -5.862 -13.790 1.00 91.38 181 LEU A O 1
ATOM 1413 N N . LEU A 1 182 ? 11.206 -4.625 -14.227 1.00 91.81 182 LEU A N 1
ATOM 1414 C CA . LEU A 1 182 ? 10.560 -5.568 -15.124 1.00 91.81 182 LEU A CA 1
ATOM 1415 C C . LEU A 1 182 ? 10.789 -5.147 -16.576 1.00 91.81 182 LEU A C 1
ATOM 1417 O O . LEU A 1 182 ? 10.598 -3.987 -16.932 1.00 91.81 182 LEU A O 1
ATOM 1421 N N . HIS A 1 183 ? 11.156 -6.107 -17.417 1.00 90.44 183 HIS A N 1
ATOM 1422 C CA . HIS A 1 183 ? 11.288 -5.912 -18.856 1.00 90.44 183 HIS A CA 1
ATOM 1423 C C . HIS A 1 183 ? 10.089 -6.549 -19.551 1.00 90.44 183 HIS A C 1
ATOM 1425 O O . HIS A 1 183 ? 9.798 -7.719 -19.303 1.00 90.44 183 HIS A O 1
ATOM 1431 N N . ILE A 1 184 ? 9.400 -5.788 -20.397 1.00 93.00 184 ILE A N 1
ATOM 1432 C CA . ILE A 1 184 ? 8.225 -6.252 -21.140 1.00 93.00 184 ILE A CA 1
ATOM 1433 C C . ILE A 1 184 ? 8.465 -5.984 -22.622 1.00 93.00 184 ILE A C 1
ATOM 1435 O O . ILE A 1 184 ? 8.693 -4.837 -23.008 1.00 93.00 184 ILE A O 1
ATOM 1439 N N . ALA A 1 185 ? 8.428 -7.033 -23.441 1.00 91.50 185 ALA A N 1
ATOM 1440 C CA . ALA A 1 185 ? 8.488 -6.867 -24.887 1.00 91.50 185 ALA A CA 1
ATOM 1441 C C . ALA A 1 185 ? 7.129 -6.391 -25.428 1.00 91.50 185 ALA A C 1
ATOM 1443 O O . ALA A 1 185 ? 6.079 -6.786 -24.916 1.00 91.50 185 ALA A O 1
ATOM 1444 N N . THR A 1 186 ? 7.136 -5.572 -26.479 1.00 92.12 186 THR A N 1
ATOM 1445 C CA . THR A 1 186 ? 5.916 -5.063 -27.139 1.00 92.12 186 THR A CA 1
ATOM 1446 C C . THR A 1 186 ? 5.017 -6.163 -27.710 1.00 92.12 186 THR A C 1
ATOM 1448 O O . THR A 1 186 ? 3.821 -5.938 -27.887 1.00 92.12 186 THR A O 1
ATOM 1451 N N . ASP A 1 187 ? 5.557 -7.356 -27.967 1.00 91.94 187 ASP A N 1
ATOM 1452 C CA . ASP A 1 187 ? 4.833 -8.505 -28.514 1.00 91.94 187 ASP A CA 1
ATOM 1453 C C . ASP A 1 187 ? 4.432 -9.559 -27.463 1.00 91.94 187 ASP A C 1
ATOM 1455 O O . ASP A 1 187 ? 3.946 -10.639 -27.810 1.00 91.94 187 ASP A O 1
ATOM 1459 N N . GLU A 1 188 ? 4.598 -9.251 -26.174 1.00 90.50 188 GLU A N 1
ATOM 1460 C CA . GLU A 1 188 ? 4.204 -10.111 -25.058 1.00 90.50 188 GLU A CA 1
ATOM 1461 C C . GLU A 1 188 ? 2.910 -9.644 -24.366 1.00 90.50 188 GLU A C 1
ATOM 1463 O O . GLU A 1 188 ? 2.573 -8.463 -24.296 1.00 90.50 188 GLU A O 1
ATOM 1468 N N . ASP A 1 189 ? 2.181 -10.597 -23.778 1.00 92.44 189 ASP A N 1
ATOM 1469 C CA . ASP A 1 189 ? 1.021 -10.315 -22.926 1.00 92.44 189 ASP A CA 1
ATOM 1470 C C . ASP A 1 189 ? 1.487 -9.774 -21.563 1.00 92.44 189 ASP A C 1
ATOM 1472 O O . ASP A 1 189 ? 1.815 -10.535 -20.642 1.00 92.44 189 ASP A O 1
ATOM 1476 N N . TYR A 1 190 ? 1.499 -8.445 -21.434 1.00 91.44 190 TYR A N 1
ATOM 1477 C CA . TYR A 1 190 ? 1.957 -7.744 -20.233 1.00 91.44 190 TYR A CA 1
ATOM 1478 C C . TYR A 1 190 ? 1.218 -8.182 -18.957 1.00 91.44 190 TYR A C 1
ATOM 1480 O O . TYR A 1 190 ? 1.812 -8.191 -17.877 1.00 91.44 190 TYR A O 1
ATOM 1488 N N . VAL A 1 191 ? -0.049 -8.612 -19.051 1.00 92.88 191 VAL A N 1
ATOM 1489 C CA . VAL A 1 191 ? -0.828 -9.069 -17.889 1.00 92.88 191 VAL A CA 1
ATOM 1490 C C . VAL A 1 191 ? -0.228 -10.352 -17.321 1.00 92.88 191 VAL A C 1
ATOM 1492 O O . VAL A 1 191 ? -0.089 -10.487 -16.101 1.00 92.88 191 VAL A O 1
ATOM 1495 N N . LYS A 1 192 ? 0.179 -11.295 -18.181 1.00 92.56 192 LYS A N 1
ATOM 1496 C CA . LYS A 1 192 ? 0.844 -12.535 -17.745 1.00 92.56 192 LYS A CA 1
ATOM 1497 C C . LYS A 1 192 ? 2.191 -12.252 -17.092 1.00 92.56 192 LYS A C 1
ATOM 1499 O O . LYS A 1 192 ? 2.496 -12.870 -16.068 1.00 92.56 192 LYS A O 1
ATOM 1504 N N . VAL A 1 193 ? 2.966 -11.322 -17.649 1.00 91.00 193 VAL A N 1
ATOM 1505 C CA . VAL A 1 193 ? 4.277 -10.934 -17.108 1.00 91.00 193 VAL A CA 1
ATOM 1506 C C . VAL A 1 193 ? 4.119 -10.306 -15.719 1.00 91.00 193 VAL A C 1
ATOM 1508 O O . VAL A 1 193 ? 4.723 -10.793 -14.760 1.00 91.00 193 VAL A O 1
ATOM 1511 N N . LEU A 1 194 ? 3.233 -9.312 -15.573 1.00 90.88 194 LEU A N 1
ATOM 1512 C CA . LEU A 1 194 ? 2.951 -8.658 -14.290 1.00 90.88 194 LEU A CA 1
ATOM 1513 C C . LEU A 1 194 ? 2.428 -9.650 -13.249 1.00 90.88 194 LEU A C 1
ATOM 1515 O O . LEU A 1 194 ? 2.906 -9.679 -12.115 1.00 90.88 194 LEU A O 1
ATOM 1519 N N . LYS A 1 195 ? 1.486 -10.520 -13.627 1.00 91.75 195 LYS A N 1
ATOM 1520 C CA . LYS A 1 195 ? 0.937 -11.531 -12.716 1.00 91.75 195 LYS A CA 1
ATOM 1521 C C . LYS A 1 195 ? 2.024 -12.480 -12.210 1.00 91.75 195 LYS A C 1
ATOM 1523 O O . LYS A 1 195 ? 2.085 -12.745 -11.012 1.00 91.75 195 LYS A O 1
ATOM 1528 N N . LYS A 1 196 ? 2.892 -12.981 -13.095 1.00 90.50 196 LYS A N 1
ATOM 1529 C CA . LYS A 1 196 ? 4.008 -13.862 -12.716 1.00 90.50 196 LYS A CA 1
ATOM 1530 C C . LYS A 1 196 ? 4.973 -13.156 -11.763 1.00 90.50 196 LYS A C 1
ATOM 1532 O O . LYS A 1 196 ? 5.372 -13.756 -10.767 1.00 90.50 196 LYS A O 1
ATOM 1537 N N . PHE A 1 197 ? 5.299 -11.897 -12.046 1.00 90.19 197 PHE A N 1
ATOM 1538 C CA . PHE A 1 197 ? 6.162 -11.070 -11.209 1.00 90.19 197 PHE A CA 1
ATOM 1539 C C . PHE A 1 197 ? 5.584 -10.887 -9.795 1.00 90.19 197 PHE A C 1
ATOM 1541 O O . PHE A 1 197 ? 6.211 -11.297 -8.818 1.00 90.19 197 PHE A O 1
ATOM 1548 N N . PHE A 1 198 ? 4.354 -10.378 -9.666 1.00 87.06 198 PHE A N 1
ATOM 1549 C CA . PHE A 1 198 ? 3.749 -10.109 -8.354 1.00 87.06 198 PHE A CA 1
ATOM 1550 C C . PHE A 1 198 ? 3.424 -11.378 -7.553 1.00 87.06 198 PHE A C 1
ATOM 1552 O O . PHE A 1 198 ? 3.492 -11.358 -6.325 1.00 87.06 198 PHE A O 1
ATOM 1559 N N . ILE A 1 199 ? 3.101 -12.500 -8.208 1.00 86.44 199 ILE A N 1
ATOM 1560 C CA . ILE A 1 199 ? 2.946 -13.791 -7.515 1.00 86.44 199 ILE A CA 1
ATOM 1561 C C . ILE A 1 199 ? 4.297 -14.287 -6.990 1.00 86.44 199 ILE A C 1
ATOM 1563 O O . ILE A 1 199 ? 4.364 -14.779 -5.866 1.00 86.44 199 ILE A O 1
ATOM 1567 N N . GLY A 1 200 ? 5.365 -14.167 -7.785 1.00 82.12 200 GLY A N 1
ATOM 1568 C CA . GLY A 1 200 ? 6.711 -14.581 -7.385 1.00 82.12 200 GLY A CA 1
ATOM 1569 C C . GLY A 1 200 ? 7.276 -13.757 -6.230 1.00 82.12 200 GLY A C 1
ATOM 1570 O O . GLY A 1 200 ? 7.963 -14.307 -5.381 1.00 82.12 200 GLY A O 1
ATOM 1571 N N . ARG A 1 201 ? 6.935 -12.467 -6.170 1.00 77.31 201 ARG A N 1
ATOM 1572 C CA . ARG A 1 201 ? 7.421 -11.526 -5.152 1.00 77.31 201 ARG A CA 1
ATOM 1573 C C . ARG A 1 201 ? 6.780 -11.691 -3.766 1.00 77.31 201 ARG A C 1
ATOM 1575 O O . ARG A 1 201 ? 7.339 -11.237 -2.778 1.00 77.31 201 ARG A O 1
ATOM 1582 N N . ASN A 1 202 ? 5.603 -12.313 -3.687 1.00 59.62 202 ASN A N 1
ATOM 1583 C CA . ASN A 1 202 ? 4.880 -12.541 -2.427 1.00 59.62 202 ASN A CA 1
ATOM 1584 C C . ASN A 1 202 ? 5.202 -13.905 -1.769 1.00 59.62 202 ASN A C 1
ATOM 1586 O O . ASN A 1 202 ? 4.461 -14.330 -0.880 1.00 59.62 202 ASN A O 1
ATOM 1590 N N . LYS A 1 203 ? 6.254 -14.600 -2.217 1.00 47.16 203 LYS A N 1
ATOM 1591 C CA . LYS A 1 203 ? 6.811 -15.805 -1.580 1.00 47.16 203 LYS A CA 1
ATOM 1592 C C . LYS A 1 203 ? 8.107 -15.465 -0.863 1.00 47.16 203 LYS A C 1
ATOM 1594 O O . LYS A 1 203 ? 8.326 -16.072 0.204 1.00 47.16 203 LYS A O 1
#